Protein AF-A0A150RPW6-F1 (afdb_monomer_lite)

Sequence (257 aa):
MSIAGVIAPVVALLAGVLHLPGASMALLAAVGGWLAWRAAPWRLGARDRVPAAIEADASGVRMGDRFLARSAITQAVLLRTGDQARVRLSTRLGRDVDLVMADEADGRRLLRAMGLDVSQSVASFSVSSVETFRGGGRLLAVLLSLLVVTTIAGCILAAVLQSAVLLAAIPLAMVAATTFAAWPAKLHVGADGVLLTWHWKRRFIPYSRLARASRFERASHRSAPPMAASRRPRSCAGAGRRPSGSRISARSAWART

Radius of gyration: 27.81 Å; chains: 1; bounding box: 56×47×93 Å

Secondary structure (DSSP, 8-state):
--THHHHHHHHHHHHHHHHSHHHHHHHHHHHHHHHHHHH-GGGG----EEE--EEEETTEEEETTEEEEGGGEEEEEEEEETTEEEEEEEETTS-EEEEEESSHHHHHHHHHHTT--TTT--EEEEE--HHHHHHHHHHHHHHHHHHHHHHHHHHHHHHHH--HHHHHHHHHHHHHHHHHHTPPEEEEE-SSEEEEEETTEEEEEEGGG--------------S-------PPPP------------------EEE-

pLDDT: mean 75.28, std 16.18, range [39.78, 97.5]

Structure (mmCIF, N/CA/C/O backbone):
data_AF-A0A150RPW6-F1
#
_entry.id   AF-A0A150RPW6-F1
#
loop_
_atom_site.group_PDB
_atom_site.id
_atom_site.type_symbol
_atom_site.label_atom_id
_atom_site.label_alt_id
_atom_site.label_comp_id
_atom_site.label_asym_id
_atom_site.label_entity_id
_atom_site.label_seq_id
_atom_site.pdbx_PDB_ins_code
_atom_site.Cartn_x
_atom_site.Cartn_y
_atom_site.Cartn_z
_atom_site.occupancy
_atom_site.B_iso_or_equiv
_atom_site.auth_seq_id
_atom_site.auth_comp_id
_atom_site.auth_asym_id
_atom_site.auth_atom_id
_atom_site.pdbx_PDB_model_num
ATOM 1 N N . MET A 1 1 ? -2.759 22.955 -45.824 1.00 50.97 1 MET A N 1
ATOM 2 C CA . MET A 1 1 ? -1.524 22.690 -45.049 1.00 50.97 1 MET A CA 1
ATOM 3 C C . MET A 1 1 ? -1.355 21.187 -44.932 1.00 50.97 1 MET A C 1
ATOM 5 O O . MET A 1 1 ? -2.241 20.535 -44.399 1.00 50.97 1 MET A O 1
ATOM 9 N N . SER A 1 2 ? -0.291 20.629 -45.512 1.00 54.25 2 SER A N 1
ATOM 10 C CA . SER A 1 2 ? -0.061 19.179 -45.503 1.00 54.25 2 SER A CA 1
ATOM 11 C C . SER A 1 2 ? 0.416 18.728 -44.123 1.00 54.25 2 SER A C 1
ATOM 13 O O . SER A 1 2 ? 1.341 19.320 -43.569 1.00 54.25 2 SER A O 1
ATOM 15 N N . ILE A 1 3 ? -0.189 17.664 -43.590 1.00 52.25 3 ILE A N 1
ATOM 16 C CA . ILE A 1 3 ? 0.194 17.017 -42.323 1.00 52.25 3 ILE A CA 1
ATOM 17 C C . ILE A 1 3 ? 1.687 16.621 -42.337 1.00 52.25 3 ILE A C 1
ATOM 19 O O . ILE A 1 3 ? 2.357 16.676 -41.307 1.00 52.25 3 ILE A O 1
ATOM 23 N N . ALA A 1 4 ? 2.253 16.348 -43.519 1.00 47.88 4 ALA A N 1
ATOM 24 C CA . ALA A 1 4 ? 3.676 16.061 -43.698 1.00 47.88 4 ALA A CA 1
ATOM 25 C C . ALA A 1 4 ? 4.603 17.237 -43.316 1.00 47.88 4 ALA A C 1
ATOM 27 O O . ALA A 1 4 ? 5.722 17.009 -42.863 1.00 47.88 4 ALA A O 1
ATOM 28 N N . GLY A 1 5 ? 4.135 18.487 -43.434 1.00 58.53 5 GLY A N 1
ATOM 29 C CA . GLY A 1 5 ? 4.928 19.685 -43.129 1.00 58.53 5 GLY A CA 1
ATOM 30 C C . GLY A 1 5 ? 5.100 19.966 -41.633 1.00 58.53 5 GLY A C 1
ATOM 31 O O . GLY A 1 5 ? 6.041 20.652 -41.249 1.00 58.53 5 GLY A O 1
ATOM 32 N N . VAL A 1 6 ? 4.226 19.416 -40.781 1.00 64.69 6 VAL A N 1
ATOM 33 C CA . VAL A 1 6 ? 4.311 19.570 -39.315 1.00 64.69 6 VAL A CA 1
ATOM 34 C C . VAL A 1 6 ? 5.071 18.405 -38.678 1.00 64.69 6 VAL A C 1
ATOM 36 O O . VAL A 1 6 ? 5.770 18.589 -37.687 1.00 64.69 6 VAL A O 1
ATOM 39 N N . ILE A 1 7 ? 4.995 17.210 -39.269 1.00 64.56 7 ILE A N 1
ATOM 40 C CA . ILE A 1 7 ? 5.651 16.016 -38.720 1.00 64.56 7 ILE A CA 1
ATOM 41 C C . ILE A 1 7 ? 7.174 16.079 -38.907 1.00 64.56 7 ILE A C 1
ATOM 43 O O . ILE A 1 7 ? 7.911 15.770 -37.974 1.00 64.56 7 ILE A O 1
ATOM 47 N N . ALA A 1 8 ? 7.660 16.530 -40.067 1.00 62.31 8 ALA A N 1
ATOM 48 C CA . ALA A 1 8 ? 9.093 16.593 -40.367 1.00 62.31 8 ALA A CA 1
ATOM 49 C C . ALA A 1 8 ? 9.933 17.406 -39.350 1.00 62.31 8 ALA A C 1
ATOM 51 O O . ALA A 1 8 ? 10.936 16.872 -38.867 1.00 62.31 8 ALA A O 1
ATOM 52 N N . PRO A 1 9 ? 9.552 18.637 -38.947 1.00 63.62 9 PRO A N 1
ATOM 53 C CA . PRO A 1 9 ? 10.328 19.397 -37.966 1.00 63.62 9 PRO A CA 1
ATOM 54 C C . PRO A 1 9 ? 10.239 18.807 -36.554 1.00 63.62 9 PRO A C 1
ATOM 56 O O . PRO A 1 9 ? 11.223 18.847 -35.823 1.00 63.62 9 PRO A O 1
ATOM 59 N N . VAL A 1 10 ? 9.107 18.205 -36.173 1.00 67.88 10 VAL A N 1
ATOM 60 C CA . VAL A 1 10 ? 8.957 17.550 -34.860 1.00 67.88 10 VAL A CA 1
ATOM 61 C C . VAL A 1 10 ? 9.835 16.299 -34.773 1.00 67.88 10 VAL A C 1
ATOM 63 O O . VAL A 1 10 ? 10.483 16.074 -33.752 1.00 67.88 10 VAL A O 1
ATOM 66 N N . VAL A 1 11 ? 9.929 15.521 -35.857 1.00 67.38 11 VAL A N 1
ATOM 67 C CA . VAL A 1 11 ? 10.815 14.349 -35.944 1.00 67.38 11 VAL A CA 1
ATOM 68 C C . VAL A 1 11 ? 12.289 14.763 -35.965 1.00 67.38 11 VAL A C 1
ATOM 70 O O . VAL A 1 11 ? 13.088 14.148 -35.266 1.00 67.38 11 VAL A O 1
ATOM 73 N N . ALA A 1 12 ? 12.655 15.830 -36.684 1.00 61.66 12 ALA A N 1
ATOM 74 C CA . ALA A 1 12 ? 14.025 16.353 -36.698 1.00 61.66 12 ALA A CA 1
ATOM 75 C C . ALA A 1 12 ? 14.453 16.929 -35.334 1.00 61.66 12 ALA A C 1
ATOM 77 O O . ALA A 1 12 ? 15.585 16.716 -34.904 1.00 61.66 12 ALA A O 1
ATOM 78 N N . LEU A 1 13 ? 13.541 17.596 -34.616 1.00 61.06 13 LEU A N 1
ATOM 79 C CA . LEU A 1 13 ? 13.790 18.104 -33.265 1.00 61.06 13 LEU A CA 1
ATOM 80 C C . LEU A 1 13 ? 13.952 16.953 -32.258 1.00 61.06 13 LEU A C 1
ATOM 82 O O . LEU A 1 13 ? 14.879 16.964 -31.452 1.00 61.06 13 LEU A O 1
ATOM 86 N N . LEU A 1 14 ? 13.100 15.923 -32.339 1.00 57.34 14 LEU A N 1
ATOM 87 C CA . LEU A 1 14 ? 13.221 14.715 -31.516 1.00 57.34 14 LEU A CA 1
ATOM 88 C C . LEU A 1 14 ? 14.504 13.929 -31.831 1.00 57.34 14 LEU A C 1
ATOM 90 O O . LEU A 1 14 ? 15.151 13.455 -30.902 1.00 57.34 14 LEU A O 1
ATOM 94 N N . ALA A 1 15 ? 14.910 13.838 -33.102 1.00 56.31 15 ALA A N 1
ATOM 95 C CA . ALA A 1 15 ? 16.157 13.193 -33.521 1.00 56.31 15 ALA A CA 1
ATOM 96 C C . ALA A 1 15 ? 17.404 13.973 -33.064 1.00 56.31 15 ALA A C 1
ATOM 98 O O . ALA A 1 15 ? 18.359 13.373 -32.577 1.00 56.31 15 ALA A O 1
ATOM 99 N N . GLY A 1 16 ? 17.380 15.309 -33.137 1.00 55.66 16 GLY A N 1
ATOM 100 C CA . GLY A 1 16 ? 18.458 16.166 -32.631 1.00 55.66 16 GLY A CA 1
ATOM 101 C C . GLY A 1 16 ? 18.617 16.088 -31.110 1.00 55.66 16 GLY A C 1
ATOM 102 O O . GLY A 1 16 ? 19.735 16.003 -30.605 1.00 55.66 16 GLY A O 1
ATOM 103 N N . VAL A 1 17 ? 17.503 16.022 -30.374 1.00 52.75 17 VAL A N 1
ATOM 104 C CA . VAL A 1 17 ? 17.508 15.784 -28.921 1.00 52.75 17 VAL A CA 1
ATOM 105 C C . VAL A 1 17 ? 17.966 14.354 -28.590 1.00 52.75 17 VAL A C 1
ATOM 107 O O . VAL A 1 17 ? 18.590 14.148 -27.554 1.00 52.75 17 VAL A O 1
ATOM 110 N N . LEU A 1 18 ? 17.742 13.372 -29.470 1.00 50.81 18 LEU A N 1
ATOM 111 C CA . LEU A 1 18 ? 18.231 11.996 -29.297 1.00 50.81 18 LEU A CA 1
ATOM 112 C C . LEU A 1 18 ? 19.731 11.813 -29.597 1.00 50.81 18 LEU A C 1
ATOM 114 O O . LEU A 1 18 ? 20.333 10.879 -29.069 1.00 50.81 18 LEU A O 1
ATOM 118 N N . HIS A 1 19 ? 20.344 12.671 -30.420 1.00 57.09 19 HIS A N 1
ATOM 119 C CA . HIS A 1 19 ? 21.762 12.564 -30.796 1.00 57.09 19 HIS A CA 1
ATOM 120 C C . HIS A 1 19 ? 22.737 13.231 -29.824 1.00 57.09 19 HIS A C 1
ATOM 122 O O . HIS A 1 19 ? 23.944 13.026 -29.936 1.00 57.09 19 HIS A O 1
ATOM 128 N N . LEU A 1 20 ? 22.241 13.979 -28.839 1.00 55.91 20 LEU A N 1
ATOM 129 C CA . LEU A 1 20 ? 23.055 14.416 -27.713 1.00 55.91 20 LEU A CA 1
ATOM 130 C C . LEU A 1 20 ? 22.995 13.323 -26.637 1.00 55.91 20 LEU A C 1
ATOM 132 O O . LEU A 1 20 ? 21.989 13.241 -25.931 1.00 55.91 20 LEU A O 1
ATOM 136 N N . PRO A 1 21 ? 24.047 12.499 -26.451 1.00 59.53 21 PRO A N 1
ATOM 137 C CA . PRO A 1 21 ? 24.057 11.438 -25.437 1.00 59.53 21 PRO A CA 1
ATOM 138 C C . PRO A 1 21 ? 23.763 11.951 -24.013 1.00 59.53 21 PRO A C 1
ATOM 140 O O . PRO A 1 21 ? 23.359 11.181 -23.146 1.00 59.53 21 PRO A O 1
ATOM 143 N N . GLY A 1 22 ? 23.900 13.260 -23.769 1.00 62.47 22 GLY A N 1
ATOM 144 C CA . GLY A 1 22 ? 23.498 13.896 -22.515 1.00 62.47 22 GLY A CA 1
ATOM 145 C C . GLY A 1 22 ? 21.983 14.026 -22.306 1.00 62.47 22 GLY A C 1
ATOM 146 O O . GLY A 1 22 ? 21.526 13.937 -21.170 1.00 62.47 22 GLY A O 1
ATOM 147 N N . ALA A 1 23 ? 21.182 14.208 -23.359 1.00 62.16 23 ALA A N 1
ATOM 148 C CA . ALA A 1 23 ? 19.751 14.496 -23.224 1.00 62.16 23 ALA A CA 1
ATOM 149 C C . ALA A 1 23 ? 18.924 13.248 -22.869 1.00 62.16 23 ALA A C 1
ATOM 151 O O . ALA A 1 23 ? 18.041 13.313 -22.012 1.00 62.16 23 ALA A O 1
ATOM 152 N N . SER A 1 24 ? 19.248 12.091 -23.454 1.00 63.81 24 SER A N 1
ATOM 153 C CA . SER A 1 24 ? 18.626 10.809 -23.093 1.00 63.81 24 SER A CA 1
ATOM 154 C C . SER A 1 24 ? 18.968 10.398 -21.656 1.00 63.81 24 SER A C 1
ATOM 156 O O . SER A 1 24 ? 18.087 9.980 -20.904 1.00 63.81 24 SER A O 1
ATOM 158 N N . MET A 1 25 ? 20.218 10.608 -21.233 1.00 64.62 25 MET A N 1
ATOM 159 C CA . MET A 1 25 ? 20.654 10.378 -19.852 1.00 64.62 25 MET A CA 1
ATOM 160 C C . MET A 1 25 ? 19.973 11.333 -18.864 1.00 64.62 25 MET A C 1
ATOM 162 O O . MET A 1 25 ? 19.531 10.892 -17.803 1.00 64.62 25 MET A O 1
ATOM 166 N N . ALA A 1 26 ? 19.817 12.614 -19.214 1.00 70.38 26 ALA A N 1
ATOM 167 C CA . ALA A 1 26 ? 19.096 13.584 -18.391 1.00 70.38 26 ALA A CA 1
ATOM 168 C C . ALA A 1 26 ? 17.612 13.220 -18.237 1.00 70.38 26 ALA A C 1
ATOM 170 O O . ALA A 1 26 ? 17.071 13.309 -17.134 1.00 70.38 26 ALA A O 1
ATOM 171 N N . LEU A 1 27 ? 16.962 12.747 -19.307 1.00 72.62 27 LEU A N 1
ATOM 172 C CA . LEU A 1 27 ? 15.574 12.289 -19.254 1.00 72.62 27 LEU A CA 1
ATOM 173 C C . LEU A 1 27 ? 15.424 11.051 -18.359 1.00 72.62 27 LEU A C 1
ATOM 175 O O . LEU A 1 27 ? 14.542 11.022 -17.501 1.00 72.62 27 LEU A O 1
ATOM 179 N N . LEU A 1 28 ? 16.300 10.053 -18.507 1.00 72.38 28 LEU A N 1
ATOM 180 C CA . LEU A 1 28 ? 16.292 8.862 -17.653 1.00 72.38 28 LEU A CA 1
ATOM 181 C C . LEU A 1 28 ? 16.557 9.214 -16.184 1.00 72.38 28 LEU A C 1
ATOM 183 O O . LEU A 1 28 ? 15.868 8.700 -15.302 1.00 72.38 28 LEU A O 1
ATOM 187 N N . ALA A 1 29 ? 17.494 10.125 -15.911 1.00 70.62 29 ALA A N 1
ATOM 188 C CA . ALA A 1 29 ? 17.769 10.615 -14.564 1.00 70.62 29 ALA A CA 1
ATOM 189 C C . ALA A 1 29 ? 16.572 11.376 -13.973 1.00 70.62 29 ALA A C 1
ATOM 191 O O . ALA A 1 29 ? 16.222 11.160 -12.813 1.00 70.62 29 ALA A O 1
ATOM 192 N N . ALA A 1 30 ? 15.896 12.213 -14.766 1.00 75.25 30 ALA A N 1
ATOM 193 C CA . ALA A 1 30 ? 14.705 12.940 -14.337 1.00 75.25 30 ALA A CA 1
ATOM 194 C C . ALA A 1 30 ? 13.534 11.992 -14.032 1.00 75.25 30 ALA A C 1
ATOM 196 O O . ALA A 1 30 ? 12.902 12.109 -12.980 1.00 75.25 30 ALA A O 1
ATOM 197 N N . VAL A 1 31 ? 13.275 11.012 -14.905 1.00 77.31 31 VAL A N 1
ATOM 198 C CA . VAL A 1 31 ? 12.233 9.993 -14.696 1.00 77.31 31 VAL A CA 1
ATOM 199 C C . VAL A 1 31 ? 12.562 9.129 -13.477 1.00 77.31 31 VAL A C 1
ATOM 201 O O . VAL A 1 31 ? 11.702 8.930 -12.618 1.00 77.31 31 VAL A O 1
ATOM 204 N N . GLY A 1 32 ? 13.809 8.667 -13.353 1.00 74.69 32 GLY A N 1
ATOM 205 C CA . GLY A 1 32 ? 14.281 7.897 -12.203 1.00 74.69 32 GLY A CA 1
ATOM 206 C C . GLY A 1 32 ? 14.169 8.676 -10.891 1.00 74.69 32 GLY A C 1
ATOM 207 O O . GLY A 1 32 ? 13.646 8.151 -9.910 1.00 74.69 32 GLY A O 1
ATOM 208 N N . GLY A 1 33 ? 14.573 9.949 -10.884 1.00 75.00 33 GLY A N 1
ATOM 209 C CA . GLY A 1 33 ? 14.450 10.849 -9.737 1.00 75.00 33 GLY A CA 1
ATOM 210 C C . GLY A 1 33 ? 12.996 11.111 -9.342 1.00 75.00 33 GLY A C 1
ATOM 211 O O . GLY A 1 33 ? 12.660 11.058 -8.159 1.00 75.00 33 GLY A O 1
ATOM 212 N N . TRP A 1 34 ? 12.103 11.314 -10.315 1.00 80.88 34 TRP A N 1
ATOM 213 C CA . TRP A 1 34 ? 10.669 11.484 -10.068 1.00 80.88 34 TRP A CA 1
ATOM 214 C C . TRP A 1 34 ? 10.022 10.220 -9.489 1.00 80.88 34 TRP A C 1
ATOM 216 O O . TRP A 1 34 ? 9.268 10.303 -8.514 1.00 80.88 34 TRP A O 1
ATOM 226 N N . LEU A 1 35 ? 10.344 9.043 -10.038 1.00 73.31 35 LEU A N 1
ATOM 227 C CA . LEU A 1 35 ? 9.876 7.755 -9.519 1.00 73.31 35 LEU A CA 1
ATOM 228 C C . LEU A 1 35 ? 10.407 7.498 -8.105 1.00 73.31 35 LEU A C 1
ATOM 230 O O . LEU A 1 35 ? 9.629 7.123 -7.227 1.00 73.31 35 LEU A O 1
ATOM 234 N N . ALA A 1 36 ? 11.694 7.760 -7.859 1.00 71.06 36 ALA A N 1
ATOM 235 C CA . ALA A 1 36 ? 12.305 7.636 -6.540 1.00 71.06 36 ALA A CA 1
ATOM 236 C C . ALA A 1 36 ? 11.642 8.579 -5.529 1.00 71.06 36 ALA A C 1
ATOM 238 O O . ALA A 1 36 ? 11.257 8.143 -4.449 1.00 71.06 36 ALA A O 1
ATOM 239 N N . TRP A 1 37 ? 11.415 9.843 -5.895 1.00 76.25 37 TRP A N 1
ATOM 240 C CA . TRP A 1 37 ? 10.730 10.820 -5.047 1.00 76.25 37 TRP A CA 1
ATOM 241 C C . TRP A 1 37 ? 9.272 10.441 -4.754 1.00 76.25 37 TRP A C 1
ATOM 243 O O . TRP A 1 37 ? 8.783 10.677 -3.646 1.00 76.25 37 TRP A O 1
ATOM 253 N N . ARG A 1 38 ? 8.572 9.814 -5.710 1.00 72.31 38 ARG A N 1
ATOM 254 C CA . ARG A 1 38 ? 7.220 9.274 -5.493 1.00 72.31 38 ARG A CA 1
ATOM 255 C C . ARG A 1 38 ? 7.197 8.036 -4.607 1.00 72.31 38 ARG A C 1
ATOM 257 O O . ARG A 1 38 ? 6.274 7.892 -3.810 1.00 72.31 38 ARG A O 1
ATOM 264 N N . ALA A 1 39 ? 8.181 7.157 -4.754 1.00 64.50 39 ALA A N 1
ATOM 265 C CA . ALA A 1 39 ? 8.318 5.950 -3.946 1.00 64.50 39 ALA A CA 1
ATOM 266 C C . ALA A 1 39 ? 8.886 6.237 -2.548 1.00 64.50 39 ALA A C 1
ATOM 268 O O . ALA A 1 39 ? 8.835 5.372 -1.671 1.00 64.50 39 ALA A O 1
ATOM 269 N N . ALA A 1 40 ? 9.439 7.431 -2.331 1.00 67.12 40 ALA A N 1
ATOM 270 C CA . ALA A 1 40 ? 10.193 7.707 -1.134 1.00 67.12 40 ALA A CA 1
ATOM 271 C C . ALA A 1 40 ? 9.313 7.728 0.134 1.00 67.12 40 ALA A C 1
ATOM 273 O O . ALA A 1 40 ? 8.372 8.523 0.249 1.00 67.12 40 ALA A O 1
ATOM 274 N N . PRO A 1 41 ? 9.646 6.898 1.138 1.00 56.94 41 PRO A N 1
ATOM 275 C CA . PRO A 1 41 ? 8.829 6.718 2.335 1.00 56.94 41 PRO A CA 1
ATOM 276 C C . PRO A 1 41 ? 8.820 7.937 3.271 1.00 56.94 41 PRO A C 1
ATOM 278 O O . PRO A 1 41 ? 7.992 7.993 4.176 1.00 56.94 41 PRO A O 1
ATOM 281 N N . TRP A 1 42 ? 9.681 8.942 3.060 1.00 59.44 42 TRP A N 1
ATOM 282 C CA . TRP A 1 42 ? 9.765 10.140 3.910 1.00 59.44 42 TRP A CA 1
ATOM 283 C C . TRP A 1 42 ? 8.538 11.063 3.838 1.00 59.44 42 TRP A C 1
ATOM 285 O O . TRP A 1 42 ? 8.380 11.932 4.689 1.00 59.44 42 TRP A O 1
ATOM 295 N N . ARG A 1 43 ? 7.597 10.834 2.910 1.00 54.62 43 ARG A N 1
ATOM 296 C CA . ARG A 1 43 ? 6.257 11.461 2.957 1.00 54.62 43 ARG A CA 1
ATOM 297 C C . ARG A 1 43 ? 5.393 10.985 4.136 1.00 54.62 43 ARG A C 1
ATOM 299 O O . ARG A 1 43 ? 4.355 11.582 4.413 1.00 54.62 43 ARG A O 1
ATOM 306 N N . LEU A 1 44 ? 5.822 9.937 4.840 1.00 58.25 44 LEU A N 1
ATOM 307 C CA . LEU A 1 44 ? 5.245 9.479 6.108 1.00 58.25 44 LEU A CA 1
ATOM 308 C C . LEU A 1 44 ? 5.924 10.132 7.326 1.00 58.25 44 LEU A C 1
ATOM 310 O O . LEU A 1 44 ? 5.783 9.620 8.436 1.00 58.25 44 LEU A O 1
ATOM 314 N N . GLY A 1 45 ? 6.681 11.219 7.109 1.00 48.66 45 GLY A N 1
ATOM 315 C CA . GLY A 1 45 ? 7.370 11.990 8.142 1.00 48.66 45 GLY A CA 1
ATOM 316 C C . GLY A 1 45 ? 6.489 12.255 9.360 1.00 48.66 45 GLY A C 1
ATOM 317 O O . GLY A 1 45 ? 5.272 12.389 9.233 1.00 48.66 45 GLY A O 1
ATOM 318 N N . ALA A 1 46 ? 7.132 12.260 10.530 1.00 57.00 46 ALA A N 1
ATOM 319 C CA . ALA A 1 46 ? 6.535 12.411 11.850 1.00 57.00 46 ALA A CA 1
ATOM 320 C C . ALA A 1 46 ? 5.455 13.502 11.856 1.00 57.00 46 ALA A C 1
ATOM 322 O O . ALA A 1 46 ? 5.758 14.685 11.941 1.00 57.00 46 ALA A O 1
ATOM 323 N N . ARG A 1 47 ? 4.191 13.094 11.713 1.00 67.75 47 ARG A N 1
ATOM 324 C CA . ARG A 1 47 ? 3.064 14.014 11.828 1.00 67.75 47 ARG A CA 1
ATOM 325 C C . ARG A 1 47 ? 2.820 14.290 13.298 1.00 67.75 47 ARG A C 1
ATOM 327 O O . ARG A 1 47 ? 2.760 13.346 14.098 1.00 67.75 47 ARG A O 1
ATOM 334 N N . ASP A 1 48 ? 2.674 15.566 13.619 1.00 75.50 48 ASP A N 1
ATOM 335 C CA . ASP A 1 48 ? 2.380 16.022 14.967 1.00 75.50 48 ASP A CA 1
ATOM 336 C C . ASP A 1 48 ? 1.094 15.374 15.485 1.00 75.50 48 ASP A C 1
ATOM 338 O O . ASP A 1 48 ? 0.092 15.216 14.779 1.00 75.50 48 ASP A O 1
ATOM 342 N N . ARG A 1 49 ? 1.145 14.927 16.741 1.00 82.06 49 ARG A N 1
ATOM 343 C CA . ARG A 1 49 ? -0.018 14.381 17.441 1.00 82.0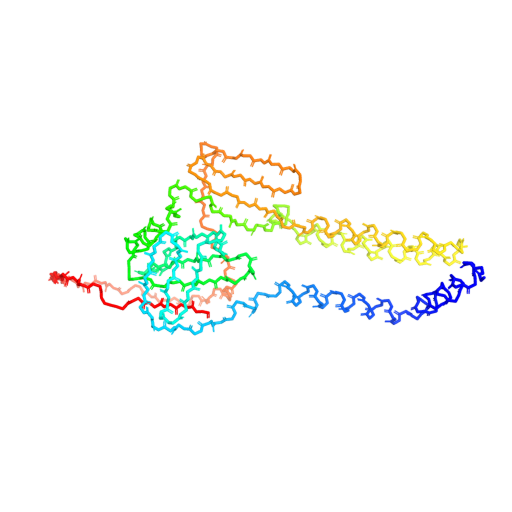6 49 ARG A CA 1
ATOM 344 C C . ARG A 1 49 ? -0.729 15.540 18.112 1.00 82.06 49 ARG A C 1
ATOM 346 O O . ARG A 1 49 ? -0.169 16.133 19.028 1.00 82.06 49 ARG A O 1
ATOM 353 N N . VAL A 1 50 ? -1.956 15.822 17.690 1.00 87.56 50 VAL A N 1
ATOM 354 C CA . VAL A 1 50 ? -2.768 16.872 18.300 1.00 87.56 50 VAL A CA 1
ATOM 355 C C . VAL A 1 50 ? -3.840 16.205 19.171 1.00 87.56 50 VAL A C 1
ATOM 357 O O . VAL A 1 50 ? -4.547 15.306 18.712 1.00 87.56 50 VAL A O 1
ATOM 360 N N . PRO A 1 51 ? -3.964 16.558 20.456 1.00 89.69 51 PRO A N 1
ATOM 361 C CA . PRO A 1 51 ? -5.078 16.077 21.261 1.00 89.69 51 PRO A CA 1
ATOM 362 C C . PRO A 1 51 ? -6.375 16.629 20.662 1.00 89.69 51 PRO A C 1
ATOM 364 O O . PRO A 1 51 ? -6.481 17.832 20.436 1.00 89.69 51 PRO A O 1
ATOM 367 N N . ALA A 1 52 ? -7.353 15.768 20.382 1.00 91.69 52 ALA A N 1
ATOM 368 C CA . ALA A 1 52 ? -8.635 16.208 19.842 1.00 91.69 52 ALA A CA 1
ATOM 369 C C . ALA A 1 52 ? -9.758 15.308 20.348 1.00 91.69 52 ALA A C 1
ATOM 371 O O . ALA A 1 52 ? -9.607 14.088 20.410 1.00 91.69 52 ALA A O 1
ATOM 372 N N . ALA A 1 53 ? -10.900 15.910 20.678 1.00 93.88 53 ALA A N 1
ATOM 373 C CA . ALA A 1 53 ? -12.123 15.156 20.908 1.00 93.88 53 ALA A CA 1
ATOM 374 C C . ALA A 1 53 ? -12.551 14.482 19.597 1.00 93.88 53 ALA A C 1
ATOM 376 O O . ALA A 1 53 ? -12.531 15.115 18.537 1.00 93.88 53 ALA A O 1
ATOM 377 N N . ILE A 1 54 ? -12.887 13.193 19.679 1.00 95.88 54 ILE A N 1
ATOM 378 C CA . ILE A 1 54 ? -13.261 12.375 18.528 1.00 95.88 54 ILE A CA 1
ATOM 379 C C . ILE A 1 54 ? -14.702 11.922 18.717 1.00 95.88 54 ILE A C 1
ATOM 381 O O . ILE A 1 54 ? -15.014 11.212 19.670 1.00 95.88 54 ILE A O 1
ATOM 385 N N . GLU A 1 55 ? -15.558 12.322 17.786 1.00 97.00 55 GLU A N 1
ATOM 386 C CA . GLU A 1 55 ? -16.940 11.862 17.671 1.00 97.00 55 GLU A CA 1
ATOM 387 C C . GLU A 1 55 ? -17.048 11.059 16.375 1.00 97.00 55 GLU A C 1
ATOM 389 O O . GLU A 1 55 ? -16.545 11.486 15.335 1.00 97.00 55 GLU A O 1
ATOM 394 N N . ALA A 1 56 ? -17.657 9.878 16.420 1.00 97.06 56 ALA A N 1
ATOM 395 C CA . ALA A 1 56 ? -17.840 9.043 15.239 1.00 97.06 56 ALA A CA 1
ATOM 396 C C . ALA A 1 56 ? -19.271 8.529 15.169 1.00 97.06 56 ALA A C 1
ATOM 398 O O . ALA A 1 56 ? -19.826 8.073 16.169 1.00 97.06 56 ALA A O 1
ATOM 399 N N . ASP A 1 57 ? -19.832 8.579 13.970 1.00 97.00 57 ASP A N 1
ATOM 400 C CA . ASP A 1 57 ? -21.170 8.107 13.650 1.00 97.00 57 ASP A CA 1
ATOM 401 C C . ASP A 1 57 ? -21.181 7.457 12.254 1.00 97.00 57 ASP A C 1
ATOM 403 O O . ASP A 1 57 ? -20.140 7.275 11.614 1.00 97.00 57 ASP A O 1
ATOM 407 N N . ALA A 1 58 ? -22.368 7.097 11.764 1.00 96.44 58 ALA A N 1
ATOM 408 C CA . ALA A 1 58 ? -22.524 6.494 10.443 1.00 96.44 58 ALA A CA 1
ATOM 409 C C . ALA A 1 58 ? -22.145 7.447 9.288 1.00 96.44 58 ALA A C 1
ATOM 411 O O . ALA A 1 58 ? -21.861 6.990 8.179 1.00 96.44 58 ALA A O 1
ATOM 412 N N . SER A 1 59 ? -22.132 8.763 9.529 1.00 97.19 59 SER A N 1
ATOM 413 C CA . SER A 1 59 ? -21.821 9.792 8.536 1.00 97.19 59 SER A CA 1
ATOM 414 C C . SER A 1 59 ? -20.321 10.066 8.410 1.00 97.19 59 SER A C 1
ATOM 416 O O . SER A 1 59 ? -19.877 10.494 7.341 1.00 97.19 59 SER A O 1
ATOM 418 N N . GLY A 1 60 ? -19.520 9.781 9.443 1.00 96.62 60 GLY A N 1
ATOM 419 C CA . GLY A 1 60 ? -18.073 9.976 9.417 1.00 96.62 60 GLY A CA 1
ATOM 420 C C . GLY A 1 60 ? -17.418 10.077 10.795 1.00 96.62 60 GLY A C 1
ATOM 421 O O . GLY A 1 60 ? -17.911 9.554 11.791 1.00 96.62 60 GLY A O 1
ATOM 422 N N . VAL A 1 61 ? -16.264 10.749 10.832 1.00 97.19 61 VAL A N 1
ATOM 423 C CA . VAL A 1 61 ? -15.508 11.035 12.062 1.00 97.19 61 VAL A CA 1
ATOM 424 C C . VAL A 1 61 ? -15.250 12.527 12.170 1.00 97.19 61 VAL A C 1
ATOM 426 O O . VAL A 1 61 ? -14.666 13.122 11.264 1.00 97.19 61 VAL A O 1
ATOM 429 N N . ARG A 1 62 ? -15.620 13.125 13.298 1.00 97.44 62 ARG A N 1
ATOM 430 C CA . ARG A 1 62 ? -15.301 14.506 13.650 1.00 97.44 62 ARG A CA 1
ATOM 431 C C . ARG A 1 62 ? -14.133 14.537 14.637 1.00 97.44 62 ARG A C 1
ATOM 433 O O . ARG A 1 62 ? -14.118 13.789 15.609 1.00 97.44 62 ARG A O 1
ATOM 440 N N . MET A 1 63 ? -13.135 15.369 14.356 1.00 95.12 63 MET A N 1
ATOM 441 C CA . MET A 1 63 ? -11.900 15.545 15.128 1.00 95.12 63 MET A CA 1
ATOM 442 C C . MET A 1 63 ? -11.715 17.040 15.403 1.00 95.12 63 MET A C 1
ATOM 444 O O . MET A 1 63 ? -11.162 17.760 14.566 1.00 95.12 63 MET A O 1
ATOM 448 N N . GLY A 1 64 ? -12.220 17.524 16.540 1.00 93.38 64 GLY A N 1
ATOM 449 C CA . GLY A 1 64 ? -12.365 18.969 16.766 1.00 93.38 64 GLY A CA 1
ATOM 450 C C . GLY A 1 64 ? -13.204 19.613 15.653 1.00 93.38 64 GLY A C 1
ATOM 451 O O . GLY A 1 64 ? -14.306 19.151 15.369 1.00 93.38 64 GLY A O 1
ATOM 452 N N . ASP A 1 65 ? -12.651 20.611 14.963 1.00 93.12 65 ASP A N 1
ATOM 453 C CA . ASP A 1 65 ? -13.342 21.334 13.879 1.00 93.12 65 ASP A CA 1
ATOM 454 C C . ASP A 1 65 ? -13.313 20.614 12.520 1.00 93.12 65 ASP A C 1
ATOM 456 O O . ASP A 1 65 ? -13.883 21.087 11.535 1.00 93.12 65 ASP A O 1
ATOM 460 N N . ARG A 1 66 ? -12.621 19.474 12.417 1.00 94.50 66 ARG A N 1
ATOM 461 C CA . ARG A 1 66 ? -12.470 18.743 11.151 1.00 94.50 66 ARG A CA 1
ATOM 462 C C . ARG A 1 66 ? -13.459 17.593 11.075 1.00 94.50 66 ARG A C 1
ATOM 464 O O . ARG A 1 66 ? -13.461 16.728 11.943 1.00 94.50 66 ARG A O 1
ATOM 471 N N . PHE A 1 67 ? -14.230 17.526 9.995 1.00 96.94 67 PHE A N 1
ATOM 472 C CA . PHE A 1 67 ? -15.107 16.396 9.698 1.00 96.94 67 PHE A CA 1
ATOM 473 C C . PHE A 1 67 ? -14.558 15.570 8.531 1.00 96.94 67 PHE A C 1
ATOM 475 O O . PHE A 1 67 ? -14.281 16.093 7.451 1.00 96.94 67 PHE A O 1
ATOM 482 N N . LEU A 1 68 ? -14.397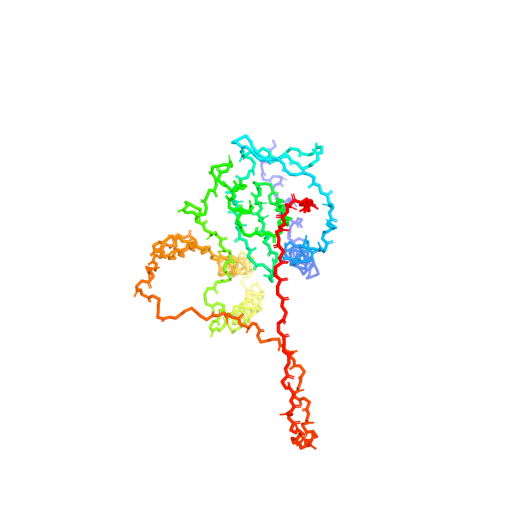 14.269 8.751 1.00 96.88 68 LEU A N 1
ATOM 483 C CA . LEU A 1 68 ? -14.005 13.293 7.748 1.00 96.88 68 LEU A CA 1
ATOM 484 C C . LEU A 1 68 ? -15.219 12.436 7.387 1.00 96.88 68 LEU A C 1
ATOM 486 O O . LEU A 1 68 ? -15.560 11.498 8.106 1.00 96.88 68 LEU A O 1
ATOM 490 N N . ALA A 1 69 ? -15.851 12.753 6.258 1.00 97.50 69 ALA A N 1
ATOM 491 C CA . ALA A 1 69 ? -17.027 12.034 5.783 1.00 97.50 69 ALA A CA 1
ATOM 492 C C . ALA A 1 69 ? -16.731 10.546 5.534 1.00 97.50 69 ALA A C 1
ATOM 494 O O . ALA A 1 69 ? -15.696 10.177 4.970 1.00 97.50 69 ALA A O 1
ATOM 495 N N . ARG A 1 70 ? -17.690 9.683 5.872 1.00 95.94 70 ARG A N 1
ATOM 496 C CA . ARG A 1 70 ? -17.619 8.226 5.715 1.00 95.94 70 ARG A CA 1
ATOM 497 C C . ARG A 1 70 ? -17.343 7.797 4.275 1.00 95.94 70 ARG A C 1
ATOM 499 O O . ARG A 1 70 ? -16.626 6.820 4.067 1.00 95.94 70 ARG A O 1
ATOM 506 N N . SER A 1 71 ? -17.868 8.536 3.298 1.00 96.00 71 SER A N 1
ATOM 507 C CA . SER A 1 71 ? -17.660 8.313 1.859 1.00 96.00 71 SER A CA 1
ATOM 508 C C . SER A 1 71 ? -16.226 8.593 1.395 1.00 96.00 71 SER A C 1
ATOM 510 O O . SER A 1 71 ? -15.790 8.053 0.377 1.00 96.00 71 SER A O 1
ATOM 512 N N . ALA A 1 72 ? -15.469 9.405 2.139 1.00 96.44 72 ALA A N 1
ATOM 513 C CA . ALA A 1 72 ? -14.060 9.659 1.862 1.00 96.44 72 ALA A CA 1
ATOM 514 C C . ALA A 1 72 ? -13.152 8.533 2.383 1.00 96.44 72 ALA A C 1
ATOM 516 O O . ALA A 1 72 ? -12.038 8.382 1.874 1.00 96.44 72 ALA A O 1
ATOM 517 N N . ILE A 1 73 ? -13.617 7.755 3.370 1.00 94.88 73 ILE A N 1
ATOM 518 C CA . ILE A 1 73 ? -12.878 6.667 4.021 1.00 94.88 73 ILE A CA 1
ATOM 519 C C . ILE A 1 73 ? -13.018 5.387 3.191 1.00 94.88 73 ILE A C 1
ATOM 521 O O . ILE A 1 73 ? -14.103 4.819 3.065 1.00 94.88 73 ILE A O 1
ATOM 525 N N . THR A 1 74 ? -11.903 4.913 2.640 1.00 91.19 74 THR A N 1
ATOM 526 C CA . THR A 1 74 ? -11.841 3.679 1.844 1.00 91.19 74 THR A CA 1
ATOM 527 C C . THR A 1 74 ? -11.536 2.454 2.695 1.00 91.19 74 THR A C 1
ATOM 529 O O . THR A 1 74 ? -12.008 1.365 2.383 1.00 91.19 74 THR A O 1
ATOM 532 N N . GLN A 1 75 ? -10.758 2.614 3.767 1.00 90.06 75 GLN A N 1
ATOM 533 C CA . GLN A 1 75 ? -10.365 1.522 4.653 1.00 90.06 75 GLN A CA 1
ATOM 534 C C . GLN A 1 75 ? -10.159 2.051 6.073 1.00 90.06 75 GLN A C 1
ATOM 536 O O . GLN A 1 75 ? -9.666 3.162 6.261 1.00 90.06 75 GLN A O 1
ATOM 541 N N . ALA A 1 76 ? -10.501 1.240 7.070 1.00 92.00 76 ALA A N 1
ATOM 542 C CA . ALA A 1 76 ? -10.197 1.519 8.464 1.00 92.00 76 ALA A CA 1
ATOM 543 C C . ALA A 1 76 ? -9.622 0.269 9.134 1.00 92.00 76 ALA A C 1
ATOM 545 O O . ALA A 1 76 ? -10.167 -0.825 8.988 1.00 92.00 76 ALA A O 1
ATOM 546 N N . VAL A 1 77 ? -8.493 0.428 9.826 1.00 90.00 77 VAL A N 1
ATOM 547 C CA . VAL A 1 77 ? -7.765 -0.680 10.456 1.00 90.00 77 VAL A CA 1
ATOM 548 C C . VAL A 1 77 ? -7.435 -0.332 11.900 1.00 90.00 77 VAL A C 1
ATOM 550 O O . VAL A 1 77 ? -6.871 0.727 12.175 1.00 90.00 77 VAL A O 1
ATOM 553 N N . LEU A 1 78 ? -7.744 -1.254 12.811 1.00 91.50 78 LEU A N 1
ATOM 554 C CA . LEU A 1 78 ? -7.321 -1.197 14.206 1.00 91.50 78 LEU A CA 1
ATOM 555 C C . LEU A 1 78 ? -5.960 -1.886 14.361 1.00 91.50 78 LEU A C 1
ATOM 557 O O . LEU A 1 78 ? -5.811 -3.069 14.067 1.00 91.50 78 LEU A O 1
ATOM 561 N N . LEU A 1 79 ? -4.960 -1.141 14.821 1.00 88.94 79 LEU A N 1
ATOM 562 C CA . LEU A 1 79 ? -3.596 -1.601 15.054 1.00 88.94 79 LEU A CA 1
ATOM 563 C C . LEU A 1 79 ? -3.256 -1.450 16.536 1.00 88.94 79 LEU A C 1
ATOM 565 O O . LEU A 1 79 ? -3.355 -0.358 17.090 1.00 88.94 79 LEU A O 1
ATOM 569 N N . ARG A 1 80 ? -2.771 -2.513 17.177 1.00 87.94 80 ARG A N 1
ATOM 570 C CA . ARG A 1 80 ? -2.227 -2.429 18.538 1.00 87.94 80 ARG A CA 1
ATOM 571 C C . ARG A 1 80 ? -0.741 -2.077 18.481 1.00 87.94 80 ARG A C 1
ATOM 573 O O . ARG A 1 80 ? 0.043 -2.802 17.873 1.00 87.94 80 ARG A O 1
ATOM 580 N N . THR A 1 81 ? -0.350 -0.950 19.079 1.00 84.62 81 THR A N 1
ATOM 581 C CA . THR A 1 81 ? 1.046 -0.481 19.122 1.00 84.62 81 THR A CA 1
ATOM 582 C C . THR A 1 81 ? 1.475 -0.293 20.576 1.00 84.62 81 THR A C 1
ATOM 584 O O . THR A 1 81 ? 1.288 0.779 21.146 1.00 84.62 81 THR A O 1
ATOM 587 N N . GLY A 1 82 ? 2.051 -1.338 21.176 1.00 90.56 82 GLY A N 1
ATOM 588 C CA . GLY A 1 82 ? 2.328 -1.361 22.616 1.00 90.56 82 GLY A CA 1
ATOM 589 C C . GLY A 1 82 ? 1.026 -1.415 23.418 1.00 90.56 82 GLY A C 1
ATOM 590 O O . GLY A 1 82 ? 0.162 -2.248 23.126 1.00 90.56 82 GLY A O 1
ATOM 591 N N . ASP A 1 83 ? 0.884 -0.501 24.376 1.00 90.50 83 ASP A N 1
ATOM 592 C CA . ASP A 1 83 ? -0.307 -0.388 25.230 1.00 90.50 83 ASP A CA 1
ATOM 593 C C . ASP A 1 83 ? -1.409 0.489 24.630 1.00 90.50 83 ASP A C 1
ATOM 595 O O . ASP A 1 83 ? -2.514 0.529 25.153 1.00 90.50 83 ASP A O 1
ATOM 599 N N . GLN A 1 84 ? -1.133 1.168 23.515 1.00 92.88 84 GLN A N 1
ATOM 600 C CA . GLN A 1 84 ? -2.100 2.033 22.846 1.00 92.88 84 GLN A CA 1
ATOM 601 C C . GLN A 1 84 ? -2.721 1.335 21.637 1.00 92.88 84 GLN A C 1
ATOM 603 O O . GLN A 1 84 ? -2.050 0.628 20.870 1.00 92.88 84 GLN A O 1
ATOM 608 N N . ALA A 1 85 ? -4.004 1.604 21.414 1.00 92.75 85 ALA A N 1
ATOM 609 C CA . ALA A 1 85 ? -4.675 1.251 20.176 1.00 92.75 85 ALA A CA 1
ATOM 610 C C . ALA A 1 85 ? -4.578 2.410 19.178 1.00 92.75 85 ALA A C 1
ATOM 612 O O . ALA A 1 85 ? -4.694 3.582 19.527 1.00 92.75 85 ALA A O 1
ATOM 613 N N . ARG A 1 86 ? -4.351 2.093 17.907 1.00 93.94 86 ARG A N 1
ATOM 614 C CA . ARG A 1 86 ? -4.295 3.060 16.812 1.00 93.94 86 ARG A CA 1
ATOM 615 C C . ARG A 1 86 ? -5.329 2.676 15.765 1.00 93.94 86 ARG A C 1
ATOM 617 O O . ARG A 1 86 ? -5.263 1.576 15.231 1.00 93.94 86 ARG A O 1
ATOM 624 N N . VAL A 1 87 ? -6.240 3.580 15.432 1.00 94.00 87 VAL A N 1
ATOM 625 C CA . VAL A 1 87 ? -7.154 3.410 14.298 1.00 94.00 87 VAL A CA 1
ATOM 626 C C . VAL A 1 87 ? -6.609 4.204 13.120 1.00 94.00 87 VAL A C 1
ATOM 628 O O . VAL A 1 87 ? -6.546 5.428 13.179 1.00 94.00 87 VAL A O 1
ATOM 631 N N . ARG A 1 88 ? -6.202 3.514 12.053 1.00 92.62 88 ARG A N 1
ATOM 632 C CA . ARG A 1 88 ? -5.771 4.142 10.798 1.00 92.62 88 ARG A CA 1
ATOM 633 C C . ARG A 1 88 ? -6.940 4.188 9.828 1.00 92.62 88 ARG A C 1
ATOM 635 O O . ARG A 1 88 ? -7.441 3.136 9.435 1.00 92.62 88 ARG A O 1
ATOM 642 N N . LEU A 1 89 ? -7.346 5.392 9.442 1.00 93.69 89 LEU A N 1
ATOM 643 C CA . LEU A 1 89 ? -8.364 5.657 8.430 1.00 93.69 89 LEU A CA 1
ATOM 644 C C . LEU A 1 89 ? -7.664 6.069 7.138 1.00 93.69 89 LEU A C 1
ATOM 646 O O . LEU A 1 89 ? -7.021 7.116 7.084 1.00 93.69 89 LEU A O 1
ATOM 650 N N . SER A 1 90 ? -7.785 5.257 6.097 1.00 91.75 90 SER A N 1
ATOM 651 C CA . SER A 1 90 ? -7.286 5.586 4.766 1.00 91.75 90 SER A CA 1
ATOM 652 C C . SER A 1 90 ? -8.382 6.235 3.942 1.00 91.75 90 SER A C 1
ATOM 654 O O . SER A 1 90 ? -9.526 5.777 3.938 1.00 91.75 90 SER A O 1
ATOM 656 N N . THR A 1 91 ? -8.028 7.307 3.236 1.00 93.62 91 THR A N 1
ATOM 657 C CA . THR A 1 91 ? -8.965 8.054 2.391 1.00 93.62 91 THR A CA 1
ATOM 658 C C . THR A 1 91 ? -8.691 7.849 0.908 1.00 93.62 91 THR A C 1
ATOM 660 O O . THR A 1 91 ? -7.579 7.511 0.497 1.00 93.62 91 THR A O 1
ATOM 663 N N . ARG A 1 92 ? -9.694 8.120 0.066 1.00 88.62 92 ARG A N 1
ATOM 664 C CA . ARG A 1 92 ? -9.570 8.018 -1.401 1.00 88.62 92 ARG A CA 1
ATOM 665 C C . ARG A 1 92 ? -8.485 8.931 -1.989 1.00 88.62 92 ARG A C 1
ATOM 667 O O . ARG A 1 92 ? -7.915 8.604 -3.023 1.00 88.62 92 ARG A O 1
ATOM 674 N N . LEU A 1 93 ? -8.173 10.043 -1.318 1.00 88.31 93 LEU A N 1
ATOM 675 C CA . LEU A 1 93 ? -7.129 10.996 -1.720 1.00 88.31 93 LEU A CA 1
ATOM 676 C C . LEU A 1 93 ? -5.718 10.587 -1.254 1.00 88.31 93 LEU A C 1
ATOM 678 O O . LEU A 1 93 ? -4.777 11.367 -1.393 1.00 88.31 93 LEU A O 1
ATOM 682 N N . GLY A 1 94 ? -5.560 9.395 -0.669 1.00 82.94 94 GLY A N 1
ATOM 683 C CA . GLY A 1 94 ? -4.272 8.901 -0.175 1.00 82.94 94 GLY A CA 1
ATOM 684 C C . GLY A 1 94 ? -3.780 9.607 1.092 1.00 82.94 94 GLY A C 1
ATOM 685 O O . GLY A 1 94 ? -2.600 9.518 1.430 1.00 82.94 94 GLY A O 1
ATOM 686 N N . ARG A 1 95 ? -4.660 10.331 1.794 1.00 86.44 95 ARG A N 1
ATOM 687 C CA . ARG A 1 95 ? -4.364 10.895 3.114 1.00 86.44 95 ARG A CA 1
ATOM 688 C C . ARG A 1 95 ? -4.821 9.911 4.176 1.00 86.44 95 ARG A C 1
ATOM 690 O O . ARG A 1 95 ? -6.020 9.704 4.338 1.00 86.44 95 ARG A O 1
ATOM 697 N N . ASP A 1 96 ? -3.868 9.326 4.881 1.00 89.75 96 ASP A N 1
ATOM 698 C CA . ASP A 1 96 ? -4.163 8.475 6.028 1.00 89.75 96 ASP A CA 1
ATOM 699 C C . ASP A 1 96 ? -4.242 9.314 7.305 1.00 89.75 96 ASP A C 1
ATOM 701 O O . ASP A 1 96 ? -3.414 10.207 7.501 1.00 89.75 96 ASP A O 1
ATOM 705 N N . VAL A 1 97 ? -5.224 9.018 8.153 1.00 92.75 97 VAL A N 1
ATOM 706 C CA . VAL A 1 97 ? -5.480 9.660 9.448 1.00 92.75 97 VAL A CA 1
ATOM 707 C C . VAL A 1 97 ? -5.303 8.606 10.538 1.00 92.75 97 VAL A C 1
ATOM 709 O O . VAL A 1 97 ? -5.982 7.582 10.527 1.00 92.75 97 VAL A O 1
ATOM 712 N N . ASP A 1 98 ? -4.384 8.840 11.476 1.00 93.44 98 ASP A N 1
ATOM 713 C CA . ASP A 1 98 ? -4.045 7.887 12.541 1.00 93.44 98 ASP A CA 1
ATOM 714 C C . ASP A 1 98 ? -4.587 8.360 13.898 1.00 93.44 98 ASP A C 1
ATOM 716 O O . ASP A 1 98 ? -3.934 9.124 14.615 1.00 93.44 98 ASP A O 1
ATOM 720 N N . LEU A 1 99 ? -5.736 7.844 14.313 1.00 95.12 99 LEU A N 1
ATOM 721 C CA . LEU A 1 99 ? -6.316 8.126 15.625 1.00 95.12 99 LEU A CA 1
ATOM 722 C C . LEU A 1 99 ? -5.645 7.260 16.694 1.00 95.12 99 LEU A C 1
ATOM 724 O O . LEU A 1 99 ? -5.425 6.069 16.473 1.00 95.12 99 LEU A O 1
ATOM 728 N N . VAL A 1 100 ? -5.299 7.837 17.845 1.00 94.81 100 VAL A N 1
ATOM 729 C CA . VAL A 1 100 ? -4.733 7.098 18.988 1.00 94.81 100 VAL A CA 1
ATOM 730 C C . VAL A 1 100 ? -5.762 7.036 20.095 1.00 94.81 100 VAL A C 1
ATOM 732 O O . VAL A 1 100 ? -6.237 8.069 20.562 1.00 94.81 100 VAL A O 1
ATOM 735 N N . MET A 1 101 ? -6.069 5.817 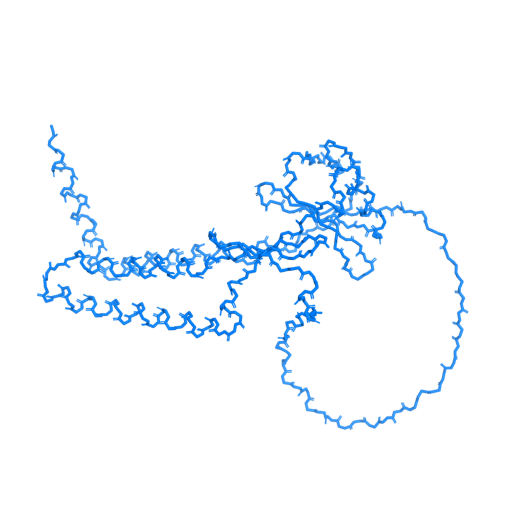20.511 1.00 94.81 101 MET A N 1
ATOM 736 C CA . MET A 1 101 ? -7.006 5.496 21.575 1.00 94.81 101 MET A CA 1
ATOM 737 C C . MET A 1 101 ? -6.251 4.889 22.752 1.00 94.81 101 MET A C 1
ATOM 739 O O . MET A 1 101 ? -5.186 4.282 22.581 1.00 94.81 101 MET A O 1
ATOM 743 N N . ALA A 1 102 ? -6.817 5.053 23.945 1.00 94.12 102 ALA A N 1
ATOM 744 C CA . ALA A 1 102 ? -6.266 4.472 25.161 1.00 94.12 102 ALA A CA 1
ATOM 745 C C . ALA A 1 102 ? -6.287 2.940 25.097 1.00 94.12 102 ALA A C 1
ATOM 747 O O . ALA A 1 102 ? -5.300 2.305 25.455 1.00 94.12 102 ALA A O 1
ATOM 748 N N . ASP A 1 103 ? -7.371 2.358 24.576 1.00 94.62 103 ASP A N 1
ATOM 749 C CA . ASP A 1 103 ? -7.545 0.914 24.509 1.00 94.62 103 ASP A CA 1
ATOM 750 C C . ASP A 1 103 ? -8.164 0.423 23.187 1.00 94.62 103 ASP A C 1
ATOM 752 O O . ASP A 1 103 ? -8.634 1.177 22.330 1.00 94.62 103 ASP A O 1
ATOM 756 N N . GLU A 1 104 ? -8.118 -0.897 23.002 1.00 93.94 104 GLU A N 1
ATOM 757 C CA . GLU A 1 104 ? -8.651 -1.570 21.818 1.00 93.94 104 GLU A CA 1
ATOM 758 C C . GLU A 1 104 ? -10.187 -1.524 21.753 1.00 93.94 104 GLU A C 1
ATOM 760 O O . GLU A 1 104 ? -10.760 -1.529 20.661 1.00 93.94 104 GLU A O 1
ATOM 765 N N . ALA A 1 105 ? -10.863 -1.464 22.903 1.00 93.88 105 ALA A N 1
ATOM 766 C CA . ALA A 1 105 ? -12.318 -1.457 22.974 1.00 93.88 105 ALA A CA 1
ATOM 767 C C . ALA A 1 105 ? -12.896 -0.146 22.418 1.00 93.88 105 ALA A C 1
ATOM 769 O O . ALA A 1 105 ? -13.850 -0.188 21.640 1.00 93.88 105 ALA A O 1
ATOM 770 N N . ASP A 1 106 ? -12.280 0.994 22.729 1.00 94.88 106 ASP A N 1
ATOM 771 C CA . ASP A 1 106 ? -12.570 2.310 22.155 1.00 94.88 106 ASP A CA 1
ATOM 772 C C . ASP A 1 106 ? -12.403 2.308 20.640 1.00 94.88 106 ASP A C 1
ATOM 774 O O . ASP A 1 106 ? -13.300 2.727 19.906 1.00 94.88 106 ASP A O 1
ATOM 778 N N . GLY A 1 107 ? -11.292 1.747 20.155 1.00 93.75 107 GLY A N 1
ATOM 779 C CA . GLY A 1 107 ? -11.050 1.598 18.724 1.00 93.75 107 GLY A CA 1
ATOM 780 C C . GLY A 1 107 ? -12.131 0.765 18.026 1.00 93.75 107 GLY A C 1
ATOM 781 O O . GLY A 1 107 ? -12.624 1.154 16.968 1.00 93.75 107 GLY A O 1
ATOM 782 N N . ARG A 1 108 ? -12.560 -0.353 18.627 1.00 93.00 108 ARG A N 1
ATOM 783 C CA . ARG A 1 108 ? -13.653 -1.184 18.087 1.00 93.00 108 ARG A CA 1
ATOM 784 C C . ARG A 1 108 ? -15.000 -0.461 18.117 1.00 93.00 108 ARG A C 1
ATOM 786 O O . ARG A 1 108 ? -15.752 -0.566 17.152 1.00 93.00 108 ARG A O 1
ATOM 793 N N . ARG A 1 109 ? -15.310 0.282 19.185 1.00 94.50 109 ARG A N 1
ATOM 794 C CA . ARG A 1 109 ? -16.541 1.089 19.277 1.00 94.50 109 ARG A CA 1
ATOM 795 C C . ARG A 1 109 ? -16.607 2.137 18.171 1.00 94.50 109 ARG A C 1
ATOM 797 O O . ARG A 1 109 ? -17.624 2.220 17.489 1.00 94.50 109 ARG A O 1
ATOM 804 N N . LEU A 1 110 ? -15.507 2.854 17.946 1.00 95.25 110 LEU A N 1
ATOM 805 C CA . LEU A 1 110 ? -15.380 3.834 16.868 1.00 95.25 110 LEU A CA 1
ATOM 806 C C . LEU A 1 110 ? -15.630 3.195 15.490 1.00 95.25 110 LEU A C 1
ATOM 808 O O . LEU A 1 110 ? -16.406 3.713 14.692 1.00 95.25 110 LEU A O 1
ATOM 812 N N . LEU A 1 111 ? -15.004 2.045 15.216 1.00 94.19 111 LEU A N 1
ATOM 813 C CA . LEU A 1 111 ? -15.180 1.338 13.944 1.00 94.19 111 LEU A CA 1
ATOM 814 C C . LEU A 1 111 ? -16.614 0.836 13.743 1.00 94.19 111 LEU A C 1
ATOM 816 O O . LEU A 1 111 ? -17.149 0.963 12.643 1.00 94.19 111 LEU A O 1
ATOM 820 N N . ARG A 1 112 ? -17.265 0.321 14.792 1.00 94.25 112 ARG A N 1
ATOM 821 C CA . ARG A 1 112 ? -18.677 -0.088 14.727 1.00 94.25 112 ARG A CA 1
ATOM 822 C C . ARG A 1 112 ? -19.611 1.085 14.459 1.00 94.25 112 ARG A C 1
ATOM 824 O O . ARG A 1 112 ? -20.499 0.939 13.628 1.00 94.25 112 ARG A O 1
ATOM 831 N N . ALA A 1 113 ? -19.395 2.231 15.108 1.00 95.25 113 ALA A N 1
ATOM 832 C CA . ALA A 1 113 ? -20.219 3.426 14.915 1.00 95.25 113 ALA A CA 1
ATOM 833 C C . ALA A 1 113 ? -20.225 3.901 13.450 1.00 95.25 113 ALA A C 1
ATOM 835 O O . ALA A 1 113 ? -21.261 4.313 12.939 1.00 95.25 113 ALA A O 1
ATOM 836 N N . MET A 1 114 ? -19.097 3.752 12.750 1.00 94.81 114 MET A N 1
ATOM 837 C CA . MET A 1 114 ? -18.966 4.075 11.3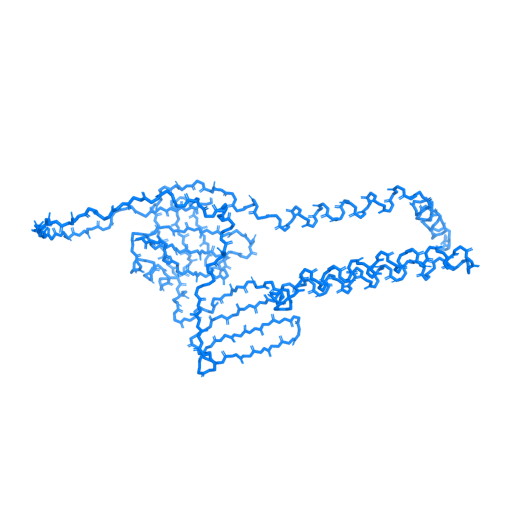24 1.00 94.81 114 MET A CA 1
ATOM 838 C C . MET A 1 114 ? -19.456 2.980 10.359 1.00 94.81 114 MET A C 1
ATOM 840 O O . MET A 1 114 ? -19.320 3.132 9.139 1.00 94.81 114 MET A O 1
ATOM 844 N N . GLY A 1 115 ? -19.925 1.834 10.864 1.00 92.94 115 GLY A N 1
ATOM 845 C CA . GLY A 1 115 ? -20.207 0.661 10.029 1.00 92.94 115 GLY A CA 1
ATOM 846 C C . GLY A 1 115 ? -18.953 0.122 9.323 1.00 92.94 115 GLY A C 1
ATOM 847 O O . GLY A 1 115 ? -18.998 -0.244 8.151 1.00 92.94 115 GLY A O 1
ATOM 848 N N . LEU A 1 116 ? -17.808 0.157 10.008 1.00 90.88 116 LEU A N 1
ATOM 849 C CA . LEU A 1 116 ? -16.488 -0.283 9.535 1.00 90.88 116 LEU A CA 1
ATOM 850 C C . LEU A 1 116 ? -15.896 -1.380 10.437 1.00 90.88 116 LEU A C 1
ATOM 852 O O . LEU A 1 116 ? -14.675 -1.499 10.548 1.00 90.88 116 LEU A O 1
ATOM 856 N N . ASP A 1 117 ? -16.747 -2.148 11.123 1.00 82.62 117 ASP A N 1
ATOM 857 C CA . ASP A 1 117 ? -16.294 -3.147 12.092 1.00 82.62 117 ASP A CA 1
ATOM 858 C C . ASP A 1 117 ? -15.324 -4.161 11.463 1.00 82.62 117 ASP A C 1
ATOM 860 O O . ASP A 1 117 ? -15.490 -4.614 10.328 1.00 82.62 117 ASP A O 1
ATOM 864 N N . VAL A 1 118 ? -14.291 -4.511 12.231 1.00 63.69 118 VAL A N 1
ATOM 865 C CA . VAL A 1 118 ? -13.134 -5.317 11.793 1.00 63.69 118 VAL A CA 1
ATOM 866 C C . VAL A 1 118 ? -13.550 -6.712 11.321 1.00 63.69 118 VAL A C 1
ATOM 868 O O . VAL A 1 118 ? -12.859 -7.325 10.515 1.00 63.69 118 VAL A O 1
ATOM 871 N N . SER A 1 119 ? -14.705 -7.197 11.777 1.00 65.38 119 SER A N 1
ATOM 872 C CA . SER A 1 119 ? -15.297 -8.456 11.322 1.00 65.38 119 SER A CA 1
ATOM 873 C C . SER A 1 119 ? -15.625 -8.468 9.821 1.00 65.38 119 SER A C 1
ATOM 875 O O . SER A 1 119 ? -15.696 -9.542 9.229 1.00 65.38 119 SER A O 1
ATOM 877 N N . GLN A 1 120 ? -15.773 -7.297 9.191 1.00 64.69 120 GLN A N 1
ATOM 878 C CA . GLN A 1 120 ? -16.128 -7.159 7.776 1.00 64.69 120 GLN A CA 1
ATOM 879 C C . GLN A 1 120 ? -15.032 -6.512 6.919 1.00 64.69 120 GLN A C 1
ATOM 881 O O . GLN A 1 120 ? -15.125 -6.535 5.689 1.00 64.69 120 GLN A O 1
ATOM 886 N N . SER A 1 121 ? -13.990 -5.925 7.522 1.00 64.88 121 SER A N 1
ATOM 887 C CA . SER A 1 121 ? -12.978 -5.187 6.764 1.00 64.88 121 SER A CA 1
ATOM 888 C C . SER A 1 121 ? -11.802 -6.078 6.355 1.00 64.88 121 SER A C 1
ATOM 890 O O . SER A 1 121 ? -11.005 -6.554 7.159 1.00 64.88 121 SER A O 1
ATOM 892 N N . VAL A 1 122 ? -11.679 -6.300 5.047 1.00 78.69 122 VAL A N 1
ATOM 893 C CA . VAL A 1 122 ? -10.522 -6.975 4.459 1.00 78.69 122 VAL A CA 1
ATOM 894 C C . VAL A 1 122 ? -9.330 -6.024 4.527 1.00 78.69 122 VAL A C 1
ATOM 896 O O . VAL A 1 122 ? -9.303 -4.995 3.845 1.00 78.69 122 VAL A O 1
ATOM 899 N N . ALA A 1 123 ? -8.327 -6.353 5.338 1.00 82.44 123 ALA A N 1
ATOM 900 C CA . ALA A 1 123 ? -7.123 -5.541 5.431 1.00 82.44 123 ALA A CA 1
ATOM 901 C C . ALA A 1 123 ? -6.318 -5.681 4.134 1.00 82.44 123 ALA A C 1
ATOM 903 O O . ALA A 1 123 ? -5.887 -6.778 3.777 1.00 82.44 123 ALA A O 1
ATOM 904 N N . SER A 1 124 ? -6.127 -4.575 3.413 1.00 84.50 124 SER A N 1
ATOM 905 C CA . SER A 1 124 ? -5.302 -4.554 2.207 1.00 84.50 124 SER A CA 1
ATOM 906 C C . SER A 1 124 ? -3.879 -4.085 2.521 1.00 84.50 124 SER A C 1
ATOM 908 O O . SER A 1 124 ? -3.672 -3.071 3.188 1.00 84.50 124 SER A O 1
ATOM 910 N N . PHE A 1 125 ? -2.892 -4.840 2.050 1.00 86.12 125 PHE A N 1
ATOM 911 C CA . PHE A 1 125 ? -1.471 -4.543 2.167 1.00 86.12 125 PHE A CA 1
ATOM 912 C C . PHE A 1 125 ? -0.840 -4.593 0.779 1.00 86.12 125 PHE A C 1
ATOM 914 O O . PHE A 1 125 ? -1.027 -5.557 0.040 1.00 86.12 125 PHE A O 1
ATOM 921 N N . SER A 1 126 ? -0.053 -3.584 0.423 1.00 85.75 126 SER A N 1
ATOM 922 C CA . SER A 1 126 ? 0.825 -3.681 -0.744 1.00 85.75 126 SER A CA 1
ATOM 923 C C . SER A 1 126 ? 2.079 -4.443 -0.337 1.00 85.75 126 SER A C 1
ATOM 925 O O . SER A 1 126 ? 2.845 -3.976 0.505 1.00 85.75 126 SER A O 1
ATOM 927 N N . VAL A 1 127 ? 2.281 -5.617 -0.923 1.00 86.88 127 VAL A N 1
ATOM 928 C CA . VAL A 1 127 ? 3.503 -6.405 -0.763 1.00 86.88 127 VAL A CA 1
ATOM 929 C C . VAL A 1 127 ? 4.372 -6.203 -2.003 1.00 86.88 127 VAL A C 1
ATOM 931 O O . VAL A 1 127 ? 3.873 -6.169 -3.133 1.00 86.88 127 VAL A O 1
ATOM 934 N N . SER A 1 128 ? 5.681 -6.032 -1.807 1.00 74.69 128 SER A N 1
ATOM 935 C CA . SER A 1 128 ? 6.625 -6.111 -2.923 1.00 74.69 128 SER A CA 1
ATOM 936 C C . SER A 1 128 ? 6.464 -7.472 -3.603 1.00 74.69 128 SER A C 1
ATOM 938 O O . SER A 1 128 ? 6.109 -8.451 -2.939 1.00 74.69 128 SER A O 1
ATOM 940 N N . SER A 1 129 ? 6.651 -7.519 -4.928 1.00 67.62 129 SER A N 1
ATOM 941 C CA . SER A 1 129 ? 6.482 -8.746 -5.715 1.00 67.62 129 SER A CA 1
ATOM 942 C C . SER A 1 129 ? 7.134 -9.932 -4.995 1.00 67.62 129 SER A C 1
ATOM 944 O O . SER A 1 129 ? 8.256 -9.834 -4.499 1.00 67.62 129 SER A O 1
ATOM 946 N N . VAL A 1 130 ? 6.407 -11.046 -4.884 1.00 61.47 130 VAL A N 1
ATOM 947 C CA . VAL A 1 130 ? 6.839 -12.240 -4.132 1.00 61.47 130 VAL A CA 1
ATOM 948 C C . VAL A 1 130 ? 8.174 -12.779 -4.666 1.00 61.47 130 VAL A C 1
ATOM 950 O O . VAL A 1 130 ? 8.981 -13.313 -3.904 1.00 61.47 130 VAL A O 1
ATOM 953 N N . GLU A 1 131 ? 8.457 -12.563 -5.951 1.00 59.88 131 GLU A N 1
ATOM 954 C CA . GLU A 1 131 ? 9.741 -12.896 -6.579 1.00 59.88 131 GLU A CA 1
ATOM 955 C C . GLU A 1 131 ? 10.889 -12.034 -6.047 1.00 59.88 131 GLU A C 1
ATOM 957 O O . GLU A 1 131 ? 12.027 -12.497 -5.939 1.00 59.88 131 GLU A O 1
ATOM 962 N N . THR A 1 132 ? 10.595 -10.812 -5.596 1.00 57.47 132 THR A N 1
ATOM 963 C CA . THR A 1 132 ? 11.594 -9.939 -4.990 1.00 57.47 132 THR A CA 1
ATOM 964 C C . THR A 1 132 ? 12.118 -10.499 -3.660 1.00 57.47 132 THR A C 1
ATOM 966 O O . THR A 1 132 ? 13.283 -10.311 -3.316 1.00 57.47 132 THR A O 1
ATOM 969 N N . PHE A 1 133 ? 11.296 -11.243 -2.917 1.00 54.78 133 PHE A N 1
ATOM 970 C CA . PHE A 1 133 ? 11.638 -11.700 -1.567 1.00 54.78 133 PHE A CA 1
ATOM 971 C C . PHE A 1 133 ? 12.538 -12.946 -1.519 1.00 54.78 133 PHE A C 1
ATOM 973 O O . PHE A 1 133 ? 13.220 -13.157 -0.521 1.00 54.78 133 PHE A O 1
ATOM 980 N N . ARG A 1 134 ? 12.575 -13.768 -2.580 1.00 54.59 134 ARG A N 1
ATOM 981 C CA . ARG A 1 134 ? 13.433 -14.973 -2.644 1.00 54.59 134 ARG A CA 1
ATOM 982 C C . ARG A 1 134 ? 14.736 -14.789 -3.426 1.00 54.59 134 ARG A C 1
ATOM 984 O O . ARG A 1 134 ? 15.612 -15.642 -3.346 1.00 54.59 134 ARG A O 1
ATOM 991 N N . GLY A 1 135 ? 14.886 -13.679 -4.145 1.00 54.91 135 GLY A N 1
ATOM 992 C CA . GLY A 1 135 ? 16.079 -13.391 -4.945 1.00 54.91 135 GLY A CA 1
ATOM 993 C C . GLY A 1 135 ? 15.980 -12.090 -5.737 1.00 54.91 135 GLY A C 1
ATOM 994 O O . GLY A 1 135 ? 16.614 -11.952 -6.777 1.00 54.91 135 GLY A O 1
ATOM 995 N N . GLY A 1 136 ? 15.171 -11.135 -5.277 1.00 53.94 136 GLY A N 1
ATOM 996 C CA . GLY A 1 136 ? 14.772 -9.957 -6.044 1.00 53.94 136 GLY A CA 1
ATOM 997 C C . GLY A 1 136 ? 15.887 -9.053 -6.490 1.00 53.94 136 GLY A C 1
ATOM 998 O O . GLY A 1 136 ? 15.848 -8.560 -7.610 1.00 53.94 136 GLY A O 1
ATOM 999 N N . GLY A 1 137 ? 16.899 -8.885 -5.639 1.00 62.12 137 GLY A N 1
ATOM 1000 C CA . GLY A 1 137 ? 18.105 -8.166 -6.026 1.00 62.12 137 GLY A CA 1
ATOM 1001 C C . GLY A 1 137 ? 18.774 -8.821 -7.232 1.00 62.12 137 GLY A C 1
ATOM 1002 O O . GLY A 1 137 ? 19.231 -8.116 -8.117 1.00 62.12 137 GLY A O 1
ATOM 1003 N N . ARG A 1 138 ? 18.753 -10.157 -7.324 1.00 68.44 138 ARG A N 1
ATOM 1004 C CA . ARG A 1 138 ? 19.350 -10.905 -8.433 1.00 68.44 138 ARG A CA 1
ATOM 1005 C C . ARG A 1 138 ? 18.518 -10.797 -9.705 1.00 68.44 138 ARG A C 1
ATOM 1007 O O . ARG A 1 138 ? 19.095 -10.544 -10.749 1.00 68.44 138 ARG A O 1
ATOM 1014 N N . LEU A 1 139 ? 17.191 -10.930 -9.633 1.00 69.06 139 LEU A N 1
ATOM 1015 C CA . LEU A 1 139 ? 16.334 -10.748 -10.813 1.00 69.06 139 LEU A CA 1
ATOM 1016 C C . LEU A 1 139 ? 16.404 -9.306 -11.330 1.00 69.06 139 LEU A C 1
ATOM 1018 O O . LEU A 1 139 ? 16.573 -9.092 -12.525 1.00 69.06 139 LEU A O 1
ATOM 1022 N N . LEU A 1 140 ? 16.334 -8.320 -10.433 1.00 70.25 140 LEU A N 1
ATOM 1023 C CA . LEU A 1 140 ? 16.456 -6.912 -10.796 1.00 70.25 140 LEU A CA 1
ATOM 1024 C C . LEU A 1 140 ? 17.850 -6.594 -11.350 1.00 70.25 140 LEU A C 1
ATOM 1026 O O . LEU A 1 140 ? 17.946 -5.895 -12.351 1.00 70.25 140 LEU A O 1
ATOM 1030 N N . ALA A 1 141 ? 18.915 -7.139 -10.751 1.00 74.25 141 ALA A N 1
ATOM 1031 C CA . ALA A 1 141 ? 20.274 -6.999 -11.266 1.00 74.25 141 ALA A CA 1
ATOM 1032 C C . ALA A 1 141 ? 20.424 -7.641 -12.648 1.00 74.25 141 ALA A C 1
ATOM 1034 O O . ALA A 1 141 ? 21.011 -7.018 -13.521 1.00 74.25 141 ALA A O 1
ATOM 1035 N N . VAL A 1 142 ? 19.849 -8.829 -12.873 1.00 75.12 142 VAL A N 1
ATOM 1036 C CA . VAL A 1 142 ? 19.841 -9.495 -14.185 1.00 75.12 142 VAL A CA 1
ATOM 1037 C C . VAL A 1 142 ? 19.088 -8.652 -15.212 1.00 75.12 142 VAL A C 1
ATOM 1039 O O . VAL A 1 142 ? 19.590 -8.446 -16.314 1.00 75.12 142 VAL A O 1
ATOM 1042 N N . LEU A 1 143 ? 17.922 -8.108 -14.854 1.00 71.88 143 LEU A N 1
ATOM 1043 C CA . LEU A 1 143 ? 17.144 -7.241 -15.739 1.00 71.88 143 LEU A CA 1
ATOM 1044 C C . LEU A 1 143 ? 17.877 -5.932 -16.055 1.00 71.88 143 LEU A C 1
ATOM 1046 O O . LEU A 1 143 ? 17.889 -5.515 -17.209 1.00 71.88 143 LEU A O 1
ATOM 1050 N N . LEU A 1 144 ? 18.524 -5.312 -15.065 1.00 75.31 144 LEU A N 1
ATOM 1051 C CA . LEU A 1 144 ? 19.346 -4.115 -15.261 1.00 75.31 144 LEU A CA 1
ATOM 1052 C C . LEU A 1 144 ? 20.583 -4.412 -16.111 1.00 75.31 144 LEU A C 1
ATOM 1054 O O . LEU A 1 144 ? 20.885 -3.649 -17.023 1.00 75.31 144 LEU A O 1
ATOM 1058 N N . SER A 1 145 ? 21.276 -5.527 -15.869 1.00 75.94 145 SER A N 1
ATOM 1059 C CA . SER A 1 145 ? 22.420 -5.923 -16.693 1.00 75.94 145 SER A CA 1
ATOM 1060 C C . SER A 1 145 ? 21.997 -6.215 -18.127 1.00 75.94 145 SER A C 1
ATOM 1062 O O . SER A 1 145 ? 22.673 -5.792 -19.059 1.00 75.94 145 SER A O 1
ATOM 1064 N N . LEU A 1 146 ? 20.848 -6.870 -18.317 1.00 75.81 146 LEU A N 1
ATOM 1065 C CA . LEU A 1 146 ? 20.305 -7.151 -19.640 1.00 75.81 146 LEU A CA 1
ATOM 1066 C C . LEU A 1 146 ? 19.911 -5.851 -20.348 1.00 75.81 146 LEU A C 1
ATOM 1068 O O . LEU A 1 146 ? 20.227 -5.688 -21.522 1.00 75.81 146 LEU A O 1
ATOM 1072 N N . LEU A 1 147 ? 19.313 -4.892 -19.636 1.00 76.62 147 LEU A N 1
ATOM 1073 C CA . LEU A 1 147 ? 19.021 -3.558 -20.162 1.00 76.62 147 LEU A CA 1
ATOM 1074 C C . LEU A 1 147 ? 20.293 -2.850 -20.644 1.00 76.62 147 LEU A C 1
ATOM 1076 O O . LEU A 1 147 ? 20.318 -2.334 -21.758 1.00 76.62 147 LEU A O 1
ATOM 1080 N N . VAL A 1 148 ? 21.366 -2.859 -19.851 1.00 76.56 148 VAL A N 1
ATOM 1081 C CA . VAL A 1 148 ? 22.645 -2.245 -20.245 1.00 76.56 148 VAL A CA 1
ATOM 1082 C C . VAL A 1 148 ? 23.232 -2.937 -21.478 1.00 76.56 148 VAL A C 1
ATOM 1084 O O . VAL A 1 148 ? 23.558 -2.265 -22.455 1.00 76.56 148 VAL A O 1
ATOM 1087 N N . VAL A 1 149 ? 23.314 -4.272 -21.475 1.00 75.31 149 VAL A N 1
ATOM 1088 C CA . VAL A 1 149 ? 23.882 -5.052 -22.589 1.00 75.31 149 VAL A CA 1
ATOM 1089 C C . VAL A 1 149 ? 23.086 -4.839 -23.876 1.00 75.31 149 VAL A C 1
ATOM 1091 O O . VAL A 1 149 ? 23.671 -4.570 -24.922 1.00 75.31 149 VAL A O 1
ATOM 1094 N N . THR A 1 150 ? 21.757 -4.912 -23.805 1.00 72.06 150 THR A N 1
ATOM 1095 C CA . THR A 1 150 ? 20.880 -4.700 -24.966 1.00 72.06 150 THR A CA 1
ATOM 1096 C C . THR A 1 150 ? 20.934 -3.267 -25.487 1.00 72.06 150 THR A C 1
ATOM 1098 O O . THR A 1 150 ? 20.872 -3.071 -26.697 1.00 72.06 150 THR A O 1
ATOM 1101 N N . THR A 1 151 ? 21.117 -2.273 -24.614 1.00 74.25 151 THR A N 1
ATOM 1102 C CA . THR A 1 151 ? 21.292 -0.873 -25.028 1.00 74.25 151 THR A CA 1
ATOM 1103 C C . THR A 1 151 ? 22.610 -0.690 -25.778 1.00 74.25 151 THR A C 1
ATOM 1105 O O . THR A 1 151 ? 22.618 -0.118 -26.864 1.00 74.25 151 THR A O 1
ATOM 1108 N N . ILE A 1 152 ? 23.716 -1.238 -25.259 1.00 76.69 152 ILE A N 1
ATOM 1109 C CA . ILE A 1 152 ? 25.027 -1.193 -25.929 1.00 76.69 152 ILE A CA 1
ATOM 1110 C C . ILE A 1 152 ? 24.966 -1.914 -27.282 1.00 76.69 152 ILE A C 1
ATOM 1112 O O . ILE A 1 152 ? 25.380 -1.355 -28.297 1.00 76.69 152 ILE A O 1
ATOM 1116 N N . ALA A 1 153 ? 24.409 -3.128 -27.316 1.00 75.00 153 ALA A N 1
ATOM 1117 C CA . ALA A 1 153 ? 24.260 -3.906 -28.543 1.00 75.00 153 ALA A CA 1
ATOM 1118 C C . ALA A 1 153 ? 23.371 -3.190 -29.572 1.00 75.00 153 ALA A C 1
ATOM 1120 O O . ALA A 1 153 ? 23.710 -3.152 -30.753 1.00 75.00 153 ALA A O 1
ATOM 1121 N N . GLY A 1 154 ? 22.275 -2.572 -29.122 1.00 74.12 154 GLY A N 1
ATOM 1122 C CA . GLY A 1 154 ? 21.409 -1.746 -29.956 1.00 74.12 154 GLY A CA 1
ATOM 1123 C C . GLY A 1 154 ? 22.169 -0.580 -30.582 1.00 74.12 154 GLY A C 1
ATOM 1124 O O . GLY A 1 154 ? 22.061 -0.378 -31.788 1.00 74.12 154 GLY A O 1
ATOM 1125 N N . CYS A 1 155 ? 22.975 0.146 -29.798 1.00 74.06 155 CYS A N 1
ATOM 1126 C CA . CYS A 1 155 ? 23.791 1.260 -30.294 1.00 74.06 155 CYS A CA 1
ATOM 1127 C C . CYS A 1 155 ? 24.770 0.818 -31.386 1.00 74.06 155 CYS A C 1
ATOM 1129 O O . CYS A 1 155 ? 24.869 1.479 -32.419 1.00 74.06 155 CYS A O 1
ATOM 1131 N N . ILE A 1 156 ? 25.450 -0.316 -31.187 1.00 78.94 156 ILE A N 1
ATOM 1132 C CA . ILE A 1 156 ? 26.370 -0.884 -32.183 1.00 78.94 156 ILE A CA 1
ATOM 1133 C C . ILE A 1 156 ? 25.600 -1.265 -33.453 1.00 78.94 156 ILE A C 1
ATOM 1135 O O . ILE A 1 156 ? 26.000 -0.905 -34.557 1.00 78.94 156 ILE A O 1
ATOM 1139 N N . LEU A 1 157 ? 24.468 -1.956 -33.307 1.00 75.69 157 LEU A N 1
ATOM 1140 C CA . LEU A 1 157 ? 23.689 -2.440 -34.441 1.00 75.69 157 LEU A CA 1
ATOM 1141 C C . LEU A 1 157 ? 23.041 -1.300 -35.240 1.00 75.69 157 LEU A C 1
ATOM 1143 O O . LEU A 1 157 ? 23.001 -1.361 -36.466 1.00 75.69 157 LEU A O 1
ATOM 1147 N N . ALA A 1 158 ? 22.571 -0.243 -34.576 1.00 72.56 158 ALA A N 1
ATOM 1148 C CA . ALA A 1 158 ? 21.998 0.924 -35.241 1.00 72.56 158 ALA A CA 1
ATOM 1149 C C . ALA A 1 158 ? 23.040 1.710 -36.044 1.00 72.56 158 ALA A C 1
ATOM 1151 O O . ALA A 1 158 ? 22.711 2.226 -37.111 1.00 72.56 158 ALA A O 1
ATOM 1152 N N . ALA A 1 159 ? 24.292 1.752 -35.573 1.00 77.19 159 ALA A N 1
ATOM 1153 C CA . ALA A 1 159 ? 25.395 2.334 -36.333 1.00 77.19 159 ALA A CA 1
ATOM 1154 C C . ALA A 1 159 ? 25.661 1.569 -37.643 1.00 77.19 159 ALA A C 1
ATOM 1156 O O . ALA A 1 159 ? 26.057 2.177 -38.633 1.00 77.19 159 ALA A O 1
ATOM 1157 N N . VAL A 1 160 ? 25.401 0.257 -37.667 1.00 80.62 160 VAL A N 1
ATOM 1158 C CA . VAL A 1 160 ? 25.603 -0.600 -38.846 1.00 80.62 160 VAL A CA 1
ATOM 1159 C C . VAL A 1 160 ? 24.385 -0.603 -39.776 1.00 80.62 160 VAL A C 1
ATOM 1161 O O . VAL A 1 160 ? 24.533 -0.471 -40.986 1.00 80.62 160 VAL A O 1
ATOM 1164 N N . LEU A 1 161 ? 23.176 -0.760 -39.231 1.00 78.50 161 LEU A N 1
ATOM 1165 C CA . LEU A 1 161 ? 21.953 -0.987 -40.013 1.00 78.50 161 LEU A CA 1
ATOM 1166 C C . LEU A 1 161 ? 21.183 0.294 -40.372 1.00 78.50 161 LEU A C 1
ATOM 1168 O O . LEU A 1 161 ? 20.140 0.193 -41.014 1.00 78.50 161 LEU A O 1
ATOM 1172 N N . GLN A 1 162 ? 21.623 1.474 -39.910 1.00 78.19 162 GLN A N 1
ATOM 1173 C CA . GLN A 1 162 ? 20.947 2.777 -40.083 1.00 78.19 162 GLN A CA 1
ATOM 1174 C C . GLN A 1 162 ? 19.456 2.798 -39.671 1.00 78.19 162 GLN A C 1
ATOM 1176 O O . GLN A 1 162 ? 18.714 3.724 -39.998 1.00 78.19 162 GLN A O 1
ATOM 1181 N N . SER A 1 163 ? 18.989 1.797 -38.920 1.00 70.00 163 SER A N 1
ATOM 1182 C CA . SER A 1 163 ? 17.584 1.648 -38.539 1.00 70.00 163 SER A CA 1
ATOM 1183 C C . SER A 1 163 ? 17.351 2.147 -37.112 1.00 70.00 163 SER A C 1
ATOM 1185 O O . SER A 1 163 ? 17.435 1.413 -36.128 1.00 70.00 163 SER A O 1
ATOM 1187 N N . ALA A 1 164 ? 16.995 3.428 -36.998 1.00 68.00 164 ALA A N 1
ATOM 1188 C CA . ALA A 1 164 ? 16.715 4.084 -35.715 1.00 68.00 164 ALA A CA 1
ATOM 1189 C C . ALA A 1 164 ? 15.566 3.429 -34.913 1.00 68.00 164 ALA A C 1
ATOM 1191 O O . ALA A 1 164 ? 15.496 3.560 -33.693 1.00 68.00 164 ALA A O 1
ATOM 1192 N N . VAL A 1 165 ? 14.674 2.691 -35.582 1.00 72.31 165 VAL A N 1
ATOM 1193 C CA . VAL A 1 165 ? 13.495 2.063 -34.964 1.00 72.31 165 VAL A CA 1
ATOM 1194 C C . VAL A 1 165 ? 13.879 0.938 -33.995 1.00 72.31 165 VAL A C 1
ATOM 1196 O O . VAL A 1 165 ? 13.335 0.866 -32.892 1.00 72.31 165 VAL A O 1
ATOM 1199 N N . LEU A 1 166 ? 14.843 0.084 -34.359 1.00 68.06 166 LEU A N 1
ATOM 1200 C CA . LEU A 1 166 ? 15.276 -1.029 -33.502 1.00 68.06 166 LEU A CA 1
ATOM 1201 C C . LEU A 1 166 ? 16.016 -0.533 -32.254 1.00 68.06 166 LEU A C 1
ATOM 1203 O O . LEU A 1 166 ? 15.877 -1.123 -31.181 1.00 68.06 166 LEU A O 1
ATOM 1207 N N . LEU A 1 167 ? 16.728 0.592 -32.379 1.00 67.75 167 LEU A N 1
ATOM 1208 C CA . LEU A 1 167 ? 17.445 1.227 -31.276 1.00 67.75 167 LEU A CA 1
ATOM 1209 C C . LEU A 1 167 ? 16.500 1.700 -30.163 1.00 67.75 167 LEU A C 1
ATOM 1211 O O . LEU A 1 167 ? 16.833 1.590 -28.987 1.00 67.75 167 LEU A O 1
ATOM 1215 N N . ALA A 1 168 ? 15.318 2.205 -30.524 1.00 70.00 168 ALA A N 1
ATOM 1216 C CA . ALA A 1 168 ? 14.339 2.707 -29.563 1.00 70.00 168 ALA A CA 1
ATOM 1217 C C . ALA A 1 168 ? 13.422 1.604 -29.004 1.00 70.00 168 ALA A C 1
ATOM 1219 O O . ALA A 1 168 ? 13.033 1.656 -27.835 1.00 70.00 168 ALA A O 1
ATOM 1220 N N . ALA A 1 169 ? 13.082 0.594 -29.812 1.00 74.69 169 ALA A N 1
ATOM 1221 C CA . AL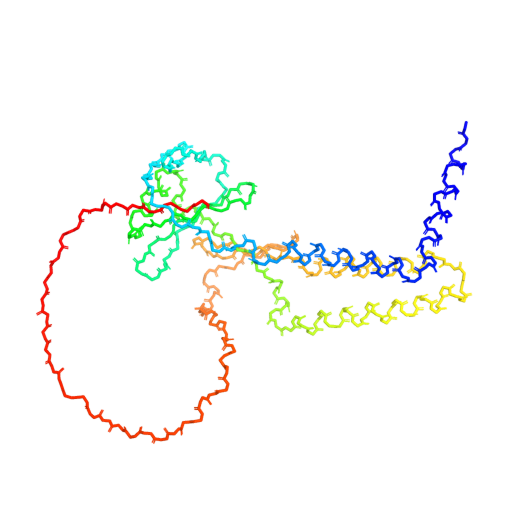A A 1 169 ? 12.112 -0.433 -29.430 1.00 74.69 169 ALA A CA 1
ATOM 1222 C C . ALA A 1 169 ? 12.604 -1.333 -28.283 1.00 74.69 169 ALA A C 1
ATOM 1224 O O . ALA A 1 169 ? 11.842 -1.635 -27.364 1.00 74.69 169 ALA A O 1
ATOM 1225 N N . ILE A 1 170 ? 13.878 -1.734 -28.309 1.00 74.00 170 ILE A N 1
ATOM 1226 C CA . ILE A 1 170 ? 14.468 -2.647 -27.318 1.00 74.00 170 ILE A CA 1
ATOM 1227 C C . ILE A 1 170 ? 14.502 -2.042 -25.900 1.00 74.00 170 ILE A C 1
ATOM 1229 O O . ILE A 1 170 ? 13.938 -2.659 -24.990 1.00 74.00 170 ILE A O 1
ATOM 1233 N N . PRO A 1 171 ? 15.086 -0.848 -25.662 1.00 71.50 171 PRO A N 1
ATOM 1234 C CA . PRO A 1 171 ? 15.095 -0.254 -24.328 1.00 71.50 171 PRO A CA 1
ATOM 1235 C C . PRO A 1 171 ? 13.680 0.080 -23.851 1.00 71.50 171 PRO A C 1
ATOM 1237 O O . PRO A 1 171 ? 13.382 -0.110 -22.674 1.00 71.50 171 PRO A O 1
ATOM 1240 N N . LEU A 1 172 ? 12.774 0.493 -24.747 1.00 75.06 172 LEU A N 1
ATOM 1241 C CA . LEU A 1 172 ? 11.381 0.749 -24.385 1.00 75.06 172 LEU A CA 1
ATOM 1242 C C . LEU A 1 172 ? 10.669 -0.528 -23.913 1.00 75.06 172 LEU A C 1
ATOM 1244 O O . LEU A 1 172 ? 10.008 -0.512 -22.873 1.00 75.06 172 LEU A O 1
ATOM 1248 N N . ALA A 1 173 ? 10.841 -1.644 -24.627 1.00 77.38 173 ALA A N 1
ATOM 1249 C CA . ALA A 1 173 ? 10.296 -2.939 -24.230 1.00 77.38 173 ALA A CA 1
ATOM 1250 C C . ALA A 1 173 ? 10.875 -3.412 -22.888 1.00 77.38 173 ALA A C 1
ATOM 1252 O O . ALA A 1 173 ? 10.141 -3.925 -22.044 1.00 77.38 173 ALA A O 1
ATOM 1253 N N . MET A 1 174 ? 12.169 -3.187 -22.646 1.00 73.44 174 MET A N 1
ATOM 1254 C CA . MET A 1 174 ? 12.808 -3.524 -21.372 1.00 73.44 174 MET A CA 1
ATOM 1255 C C . MET A 1 174 ? 12.327 -2.640 -20.216 1.00 73.44 174 MET A C 1
ATOM 1257 O O . MET A 1 174 ? 12.072 -3.150 -19.123 1.00 73.44 174 MET A O 1
ATOM 1261 N N . VAL A 1 175 ? 12.145 -1.335 -20.433 1.00 76.38 175 VAL A N 1
ATOM 1262 C CA . VAL A 1 175 ? 11.554 -0.424 -19.438 1.00 76.38 175 VAL A CA 1
ATOM 1263 C C . VAL A 1 175 ? 10.117 -0.843 -19.124 1.00 76.38 175 VAL A C 1
ATOM 1265 O O . VAL A 1 175 ? 9.739 -0.919 -17.955 1.00 76.38 175 VAL A O 1
ATOM 1268 N N . ALA A 1 176 ? 9.323 -1.192 -20.138 1.00 79.12 176 ALA A N 1
ATOM 1269 C CA . ALA A 1 176 ? 7.972 -1.703 -19.935 1.00 79.12 176 ALA A CA 1
ATOM 1270 C C . ALA A 1 176 ? 7.981 -3.020 -19.137 1.00 79.12 176 ALA A C 1
ATOM 1272 O O . ALA A 1 176 ? 7.260 -3.140 -18.146 1.00 79.12 176 ALA A O 1
ATOM 1273 N N . ALA A 1 177 ? 8.841 -3.976 -19.504 1.00 77.69 177 ALA A N 1
ATOM 1274 C CA . ALA A 1 177 ? 8.956 -5.269 -18.831 1.00 77.69 177 ALA A CA 1
ATOM 1275 C C . ALA A 1 177 ? 9.420 -5.136 -17.372 1.00 77.69 177 ALA A C 1
ATOM 1277 O O . ALA A 1 177 ? 8.847 -5.763 -16.482 1.00 77.69 177 ALA A O 1
ATOM 1278 N N . THR A 1 178 ? 10.418 -4.292 -17.102 1.00 73.94 178 THR A N 1
ATOM 1279 C CA . THR A 1 178 ? 10.907 -4.030 -15.737 1.00 73.94 178 THR A CA 1
ATOM 1280 C C . THR A 1 178 ? 9.864 -3.313 -14.889 1.00 73.94 178 THR A C 1
ATOM 1282 O O . THR A 1 178 ? 9.659 -3.693 -13.738 1.00 73.94 178 THR A O 1
ATOM 1285 N N . THR A 1 179 ? 9.144 -2.342 -15.457 1.00 76.75 179 THR A N 1
ATOM 1286 C CA . THR A 1 179 ? 8.038 -1.655 -14.772 1.00 76.75 179 THR A CA 1
ATOM 1287 C C . THR A 1 179 ? 6.911 -2.630 -14.432 1.00 76.75 179 THR A C 1
ATOM 1289 O O . THR A 1 179 ? 6.402 -2.625 -13.311 1.00 76.75 179 THR A O 1
ATOM 1292 N N . PHE A 1 180 ? 6.558 -3.514 -15.368 1.00 80.31 180 PHE A N 1
ATOM 1293 C CA . PHE A 1 180 ? 5.554 -4.556 -15.161 1.00 80.31 180 PHE A CA 1
ATOM 1294 C C . PHE A 1 180 ? 6.001 -5.568 -14.092 1.00 80.31 180 PHE A C 1
ATOM 1296 O O . PHE A 1 180 ? 5.235 -5.908 -13.194 1.00 80.31 180 PHE A O 1
ATOM 1303 N N . ALA A 1 181 ? 7.264 -5.999 -14.108 1.00 77.12 181 ALA A N 1
ATOM 1304 C CA . ALA A 1 181 ? 7.815 -6.907 -13.098 1.00 77.12 181 ALA A CA 1
ATOM 1305 C C . ALA A 1 181 ? 7.898 -6.268 -11.696 1.00 77.12 181 ALA A C 1
ATOM 1307 O O . ALA A 1 181 ? 7.702 -6.947 -10.686 1.00 77.12 181 ALA A O 1
ATOM 1308 N N . ALA A 1 182 ? 8.156 -4.960 -11.625 1.00 76.25 182 ALA A N 1
ATOM 1309 C CA . ALA A 1 182 ? 8.252 -4.204 -10.379 1.00 76.25 182 ALA A CA 1
ATOM 1310 C C . ALA A 1 182 ? 6.888 -3.814 -9.782 1.00 76.25 182 ALA A C 1
ATOM 1312 O O . ALA A 1 182 ? 6.836 -3.268 -8.675 1.00 76.25 182 ALA A O 1
ATOM 1313 N N . TRP A 1 183 ? 5.780 -4.075 -10.481 1.00 83.94 183 TRP A N 1
ATOM 1314 C CA . TRP A 1 183 ? 4.463 -3.664 -10.010 1.00 83.94 183 TRP A CA 1
ATOM 1315 C C . TRP A 1 183 ? 4.106 -4.371 -8.689 1.00 83.94 183 TRP A C 1
ATOM 1317 O O . TRP A 1 183 ? 4.172 -5.606 -8.611 1.00 83.94 183 TRP A O 1
ATOM 1327 N N . PRO A 1 184 ? 3.687 -3.627 -7.648 1.00 84.62 184 PRO A N 1
ATOM 1328 C CA . PRO A 1 184 ? 3.360 -4.205 -6.351 1.00 84.62 184 PRO A CA 1
ATOM 1329 C C . PRO A 1 184 ? 2.182 -5.178 -6.439 1.00 84.62 184 PRO A C 1
ATOM 1331 O O . PRO A 1 184 ? 1.179 -4.917 -7.110 1.00 84.62 184 PRO A O 1
ATOM 1334 N N . ALA A 1 185 ? 2.279 -6.282 -5.701 1.00 89.81 185 ALA A N 1
ATOM 1335 C CA . ALA A 1 185 ? 1.152 -7.173 -5.482 1.00 89.81 185 ALA A CA 1
ATOM 1336 C C . ALA A 1 185 ? 0.319 -6.664 -4.296 1.00 89.81 185 ALA A C 1
ATOM 1338 O O . ALA A 1 185 ? 0.834 -6.074 -3.345 1.00 89.81 185 ALA A O 1
ATOM 1339 N N . LYS A 1 186 ? -0.993 -6.882 -4.349 1.00 91.00 186 LYS A N 1
ATOM 1340 C CA . LYS A 1 186 ? -1.922 -6.530 -3.274 1.00 91.00 186 LYS A CA 1
ATOM 1341 C C . LYS A 1 186 ? -2.300 -7.787 -2.509 1.00 91.00 186 LYS A C 1
ATOM 1343 O O . LYS A 1 186 ? -2.735 -8.771 -3.100 1.00 91.00 186 LYS A O 1
ATOM 1348 N N . LEU A 1 187 ? -2.132 -7.752 -1.199 1.00 92.44 187 LEU A N 1
ATOM 1349 C CA . LEU A 1 187 ? -2.495 -8.806 -0.271 1.00 92.44 187 LEU A CA 1
ATOM 1350 C C . LEU A 1 187 ? -3.729 -8.360 0.508 1.00 92.44 187 LEU A C 1
ATOM 1352 O O . LEU A 1 187 ? -3.707 -7.332 1.172 1.00 92.44 187 LEU A O 1
ATOM 1356 N N . HIS A 1 188 ? -4.795 -9.132 0.428 1.00 91.12 188 HIS A N 1
ATOM 1357 C CA . HIS A 1 188 ? -6.063 -8.872 1.087 1.00 91.12 188 HIS A CA 1
ATOM 1358 C C . HIS A 1 188 ? -6.268 -9.937 2.162 1.00 91.12 188 HIS A C 1
ATOM 1360 O O . HIS A 1 188 ? -6.376 -11.115 1.843 1.00 91.12 188 HIS A O 1
ATOM 1366 N N . VAL A 1 189 ? -6.277 -9.546 3.430 1.00 91.31 189 VAL A N 1
ATOM 1367 C CA . VAL A 1 189 ? -6.417 -10.455 4.573 1.00 91.31 189 VAL A CA 1
ATOM 1368 C C . VAL A 1 189 ? -7.856 -10.371 5.076 1.00 91.31 189 VAL A C 1
ATOM 1370 O O . VAL A 1 189 ? -8.282 -9.309 5.527 1.00 91.31 189 VAL A O 1
ATOM 1373 N N . GLY A 1 190 ? -8.607 -11.464 4.941 1.00 88.56 190 GLY A N 1
ATOM 1374 C CA . GLY A 1 190 ? -9.987 -11.600 5.421 1.00 88.56 190 GLY A CA 1
ATOM 1375 C C . GLY A 1 190 ? -10.101 -12.582 6.591 1.00 88.56 190 GLY A C 1
ATOM 1376 O O . GLY A 1 190 ? -9.093 -13.088 7.085 1.00 88.56 190 GLY A O 1
ATOM 1377 N N . ALA A 1 191 ? -11.330 -12.873 7.023 1.00 82.50 191 ALA A N 1
ATOM 1378 C CA . ALA A 1 191 ? -11.601 -13.827 8.105 1.00 82.50 191 ALA A CA 1
ATOM 1379 C C . ALA A 1 191 ? -11.301 -15.291 7.721 1.00 82.50 191 ALA A C 1
ATOM 1381 O O . ALA A 1 191 ? -10.926 -16.083 8.580 1.00 82.50 191 ALA A O 1
ATOM 1382 N N . ASP A 1 192 ? -11.383 -15.627 6.430 1.00 85.62 192 ASP A N 1
ATOM 1383 C CA . ASP A 1 192 ? -11.253 -17.012 5.943 1.00 85.62 192 ASP A CA 1
ATOM 1384 C C . ASP A 1 192 ? -9.871 -17.335 5.355 1.00 85.62 192 ASP A C 1
ATOM 1386 O O . ASP A 1 192 ? -9.500 -18.494 5.137 1.00 85.62 192 ASP A O 1
ATOM 1390 N N . GLY A 1 193 ? -9.080 -16.305 5.065 1.00 90.88 193 GLY A N 1
ATOM 1391 C CA . GLY A 1 193 ? -7.766 -16.476 4.475 1.00 90.88 193 GLY A CA 1
ATOM 1392 C C . GLY A 1 193 ? -7.207 -15.202 3.875 1.00 90.88 193 GLY A C 1
ATOM 1393 O O . GLY A 1 193 ? -7.618 -14.083 4.187 1.00 90.88 193 GLY A O 1
ATOM 1394 N N . VAL A 1 194 ? -6.244 -15.395 2.982 1.00 92.88 194 VAL A N 1
ATOM 1395 C CA . VAL A 1 194 ? -5.485 -14.319 2.361 1.00 92.88 194 VAL A CA 1
ATOM 1396 C C . VAL A 1 194 ? -5.617 -14.401 0.844 1.00 92.88 194 VAL A C 1
ATOM 1398 O O . VAL A 1 194 ? -5.281 -15.411 0.230 1.00 92.88 194 VAL A O 1
ATOM 1401 N N . LEU A 1 195 ? -6.093 -13.329 0.219 1.00 92.75 195 LEU A N 1
ATOM 1402 C CA . LEU A 1 195 ? -6.195 -13.187 -1.226 1.00 92.75 195 LEU A CA 1
ATOM 1403 C C . LEU A 1 195 ? -5.025 -12.350 -1.752 1.00 92.75 195 LEU A C 1
ATOM 1405 O O . LEU A 1 195 ? -4.929 -11.151 -1.500 1.00 92.75 195 LEU A O 1
ATOM 1409 N N . LEU A 1 196 ? -4.149 -12.974 -2.532 1.00 93.00 196 LEU A N 1
ATOM 1410 C CA . LEU A 1 196 ? -3.093 -12.283 -3.263 1.00 93.00 196 LEU A CA 1
ATOM 1411 C C . LEU A 1 196 ? -3.604 -11.904 -4.658 1.00 93.00 196 LEU A C 1
ATOM 1413 O O . LEU A 1 196 ? -4.057 -12.764 -5.414 1.00 93.00 196 LEU A O 1
ATOM 1417 N N . THR A 1 197 ? -3.506 -10.626 -5.009 1.00 91.62 197 THR A N 1
ATOM 1418 C CA . THR A 1 197 ? -3.857 -10.087 -6.327 1.00 91.62 197 THR A CA 1
ATOM 1419 C C . THR A 1 197 ? -2.629 -9.447 -6.962 1.00 91.62 197 THR A C 1
ATOM 1421 O O . THR A 1 197 ? -2.024 -8.544 -6.384 1.00 91.62 197 THR A O 1
ATOM 1424 N N . TRP A 1 198 ? -2.266 -9.886 -8.165 1.00 90.25 198 TRP A N 1
ATOM 1425 C CA . TRP A 1 198 ? -1.157 -9.320 -8.933 1.00 90.25 198 TRP A CA 1
ATOM 1426 C C . TRP A 1 198 ? -1.509 -9.262 -10.420 1.00 90.25 198 TRP A C 1
ATOM 1428 O O . TRP A 1 198 ? -1.780 -10.300 -11.024 1.00 90.25 198 TRP A O 1
ATOM 1438 N N . HIS A 1 199 ? -1.519 -8.051 -10.990 1.00 86.56 199 HIS A N 1
ATOM 1439 C CA . HIS A 1 199 ? -2.013 -7.724 -12.337 1.00 86.56 199 HIS A CA 1
ATOM 1440 C C . HIS A 1 199 ? -3.401 -8.299 -12.641 1.00 86.56 199 HIS A C 1
ATOM 1442 O O . HIS A 1 199 ? -4.411 -7.637 -12.411 1.00 86.56 199 HIS A O 1
ATOM 1448 N N . TRP A 1 200 ? -3.450 -9.543 -13.114 1.00 88.75 200 TRP A N 1
ATOM 1449 C CA . TRP A 1 200 ? -4.672 -10.262 -13.480 1.00 88.75 200 TRP A CA 1
ATOM 1450 C C . TRP A 1 200 ? -4.802 -11.615 -12.777 1.00 88.75 200 TRP A C 1
ATOM 1452 O O . TRP A 1 200 ? -5.841 -12.264 -12.858 1.00 88.75 200 TRP A O 1
ATOM 1462 N N . LYS A 1 201 ? -3.766 -12.050 -12.054 1.00 90.12 201 LYS A N 1
ATOM 1463 C CA . LYS A 1 201 ? -3.783 -13.296 -11.292 1.00 90.12 201 LYS A CA 1
ATOM 1464 C C . LYS A 1 201 ? -4.318 -13.026 -9.889 1.00 90.12 201 LYS A C 1
ATOM 1466 O O . LYS A 1 201 ? -3.849 -12.128 -9.187 1.00 90.12 201 LYS A O 1
ATOM 1471 N N . ARG A 1 202 ? -5.295 -13.833 -9.479 1.00 93.12 202 ARG A N 1
ATOM 1472 C CA . ARG A 1 202 ? -5.858 -13.854 -8.125 1.00 93.12 202 ARG A CA 1
ATOM 1473 C C . ARG A 1 202 ? -5.615 -15.232 -7.533 1.00 93.12 202 ARG A C 1
ATOM 1475 O O . ARG A 1 202 ? -5.941 -16.235 -8.159 1.00 93.12 202 ARG A O 1
ATOM 1482 N N . ARG A 1 203 ? -5.026 -15.289 -6.342 1.00 94.00 203 ARG A N 1
ATOM 1483 C CA . ARG A 1 203 ? -4.762 -16.543 -5.635 1.00 94.00 203 ARG A CA 1
ATOM 1484 C C . ARG A 1 203 ? -5.248 -16.427 -4.202 1.00 94.00 203 ARG A C 1
ATOM 1486 O O . ARG A 1 203 ? -4.687 -15.663 -3.422 1.00 94.00 203 ARG A O 1
ATOM 1493 N N . PHE A 1 204 ? -6.280 -17.195 -3.870 1.00 95.00 204 PHE A N 1
ATOM 1494 C CA . PHE A 1 204 ? -6.775 -17.318 -2.505 1.00 95.00 204 PHE A CA 1
ATOM 1495 C C . PHE A 1 204 ? -6.004 -18.411 -1.758 1.00 95.00 204 PHE A C 1
ATOM 1497 O O . PHE A 1 204 ? -5.811 -19.516 -2.272 1.00 95.00 204 PHE A O 1
ATOM 1504 N N . ILE A 1 205 ? -5.535 -18.085 -0.558 1.00 94.25 205 ILE A N 1
ATOM 1505 C CA . ILE A 1 205 ? -4.810 -18.979 0.341 1.00 94.25 205 ILE A CA 1
ATOM 1506 C C . ILE A 1 205 ? -5.628 -19.064 1.639 1.00 94.25 205 ILE A C 1
ATOM 1508 O O . ILE A 1 205 ? -5.568 -18.131 2.442 1.00 94.25 205 ILE A O 1
ATOM 1512 N N . PRO A 1 206 ? -6.410 -20.140 1.848 1.00 92.31 206 PRO A N 1
ATOM 1513 C CA . PRO A 1 206 ? -7.179 -20.311 3.078 1.00 92.31 206 PRO A CA 1
ATOM 1514 C C . PRO A 1 206 ? -6.251 -20.501 4.281 1.00 92.31 206 PRO A C 1
ATOM 1516 O O . PRO A 1 206 ? -5.157 -21.059 4.140 1.00 92.31 206 PRO A O 1
ATOM 1519 N N . TYR A 1 207 ? -6.700 -20.096 5.473 1.00 91.75 207 TYR A N 1
ATOM 1520 C CA . TYR A 1 207 ? -5.895 -20.224 6.696 1.00 91.75 207 TYR A CA 1
ATOM 1521 C C . TYR A 1 207 ? -5.503 -21.667 7.023 1.00 91.75 207 TYR A C 1
ATOM 1523 O O . TYR A 1 207 ? -4.401 -21.896 7.513 1.00 91.75 207 TYR A O 1
ATOM 1531 N N . SER A 1 208 ? -6.327 -22.646 6.645 1.00 92.50 208 SER A N 1
ATOM 1532 C CA . SER A 1 208 ? -6.013 -24.075 6.781 1.00 92.50 208 SER A CA 1
ATOM 1533 C C . SER A 1 208 ? -4.768 -24.521 6.003 1.00 92.50 208 SER A C 1
ATOM 1535 O O . SER A 1 208 ? -4.192 -25.559 6.314 1.00 92.50 208 SER A O 1
ATOM 1537 N N . ARG A 1 209 ? -4.328 -23.745 5.000 1.00 94.50 209 ARG A N 1
ATOM 1538 C CA . ARG A 1 209 ? -3.096 -23.992 4.233 1.00 94.50 209 ARG A CA 1
ATOM 1539 C C . ARG A 1 209 ? -1.899 -23.172 4.719 1.00 94.50 209 ARG A C 1
ATOM 1541 O O . ARG A 1 209 ? -0.797 -23.364 4.204 1.00 94.50 209 ARG A O 1
ATOM 1548 N N . LEU A 1 210 ? -2.077 -22.254 5.673 1.00 91.19 210 LEU A N 1
ATOM 1549 C CA . LEU A 1 210 ? -0.965 -21.508 6.258 1.00 91.19 210 LEU A CA 1
ATOM 1550 C C . LEU A 1 210 ? -0.321 -22.338 7.369 1.00 91.19 210 LEU A C 1
ATOM 1552 O O . LEU A 1 210 ? -0.835 -22.421 8.476 1.00 91.19 210 LEU A O 1
ATOM 1556 N N . ALA A 1 211 ? 0.843 -22.919 7.081 1.00 91.25 211 ALA A N 1
ATOM 1557 C CA . ALA A 1 211 ? 1.585 -23.704 8.066 1.00 91.25 211 ALA A CA 1
ATOM 1558 C C . ALA A 1 211 ? 2.063 -22.864 9.265 1.00 91.25 211 ALA A C 1
ATOM 1560 O O . ALA A 1 211 ? 2.054 -23.332 10.400 1.00 91.25 211 ALA A O 1
ATOM 1561 N N . ARG A 1 212 ? 2.520 -21.628 9.025 1.00 87.94 212 ARG A N 1
ATOM 1562 C CA . ARG A 1 212 ? 3.024 -20.735 10.077 1.00 87.94 212 ARG A CA 1
ATOM 1563 C C . ARG A 1 212 ? 3.051 -19.288 9.596 1.00 87.94 212 ARG A C 1
ATOM 1565 O O . ARG A 1 212 ? 3.530 -19.018 8.498 1.00 87.94 212 ARG A O 1
ATOM 1572 N N . ALA A 1 213 ? 2.616 -18.362 10.444 1.00 84.38 213 ALA A N 1
ATOM 1573 C CA . ALA A 1 213 ? 2.878 -16.936 10.285 1.00 84.38 213 ALA A CA 1
ATOM 1574 C C . ALA A 1 213 ? 3.914 -16.522 11.334 1.00 84.38 213 ALA A C 1
ATOM 1576 O O . ALA A 1 213 ? 3.640 -16.553 12.533 1.00 84.38 213 ALA A O 1
ATOM 1577 N N . SER A 1 214 ? 5.123 -16.180 10.901 1.00 83.38 214 SER A N 1
ATOM 1578 C CA . SER A 1 214 ? 6.121 -15.555 11.766 1.00 83.38 214 SER A CA 1
ATOM 1579 C C . SER A 1 214 ? 6.123 -14.053 11.527 1.00 83.38 214 SER A C 1
ATOM 1581 O O . SER A 1 214 ? 5.969 -13.576 10.400 1.00 83.38 214 SER A O 1
ATOM 1583 N N . ARG A 1 215 ? 6.308 -13.282 12.600 1.00 80.00 215 ARG A N 1
ATOM 1584 C CA . ARG A 1 215 ? 6.607 -11.861 12.463 1.00 80.00 215 ARG A CA 1
ATOM 1585 C C . ARG A 1 215 ? 7.941 -11.765 11.732 1.00 80.00 215 ARG A C 1
ATOM 1587 O O . ARG A 1 215 ? 8.934 -12.304 12.213 1.00 80.00 215 ARG A O 1
ATOM 1594 N N . PHE A 1 216 ? 7.962 -11.102 10.577 1.00 71.81 216 PHE A N 1
ATOM 1595 C CA . PHE A 1 216 ? 9.225 -10.743 9.948 1.00 71.81 216 PHE A CA 1
ATOM 1596 C C . PHE A 1 216 ? 9.874 -9.684 10.836 1.00 71.81 216 PHE A C 1
ATOM 1598 O O . PHE A 1 216 ? 9.594 -8.489 10.716 1.00 71.81 216 PHE A O 1
ATOM 1605 N N . GLU A 1 217 ? 10.696 -10.123 11.785 1.00 72.94 217 GLU A N 1
ATOM 1606 C CA . GLU A 1 217 ? 11.710 -9.252 12.348 1.00 72.94 217 GLU A CA 1
ATOM 1607 C C . GLU A 1 217 ? 12.621 -8.917 11.183 1.00 72.94 217 GLU A C 1
ATOM 1609 O O . GLU A 1 217 ? 13.445 -9.724 10.756 1.00 72.94 217 GLU A O 1
ATOM 1614 N N . ARG A 1 218 ? 12.394 -7.732 10.598 1.00 61.16 218 ARG A N 1
ATOM 1615 C CA . ARG A 1 218 ? 13.363 -7.102 9.714 1.00 61.16 218 ARG A CA 1
ATOM 1616 C C . ARG A 1 218 ? 14.650 -7.185 10.506 1.00 61.16 218 ARG A C 1
ATOM 1618 O O . ARG A 1 218 ? 14.712 -6.535 11.547 1.00 61.16 218 ARG A O 1
ATOM 1625 N N . ALA A 1 219 ? 15.574 -8.047 10.076 1.00 55.81 219 ALA A N 1
ATOM 1626 C CA . ALA A 1 219 ? 16.887 -8.163 10.669 1.00 55.81 219 ALA A CA 1
ATOM 1627 C C . ALA A 1 219 ? 17.446 -6.750 10.602 1.00 55.81 219 ALA A C 1
ATOM 1629 O O . ALA A 1 219 ? 17.895 -6.284 9.556 1.00 55.81 219 ALA A O 1
ATOM 1630 N N . SER A 1 220 ? 17.251 -5.993 11.682 1.00 55.41 220 SER A N 1
ATOM 1631 C CA . SER A 1 220 ? 17.900 -4.721 11.851 1.00 55.41 220 SER A CA 1
ATOM 1632 C C . SER A 1 220 ? 19.343 -5.130 11.719 1.00 55.41 220 SER A C 1
ATOM 1634 O O . SER A 1 220 ? 19.780 -5.989 12.490 1.00 55.41 220 SER A O 1
ATOM 1636 N N . HIS A 1 221 ? 20.017 -4.607 10.702 1.00 49.25 221 HIS A N 1
ATOM 1637 C CA . HIS A 1 221 ? 21.462 -4.533 10.633 1.00 49.25 221 HIS A CA 1
ATOM 1638 C C . HIS A 1 221 ? 21.920 -3.836 11.925 1.00 49.25 221 HIS A C 1
ATOM 1640 O O . HIS A 1 221 ? 22.240 -2.655 11.955 1.00 49.25 221 HIS A O 1
ATOM 1646 N N . ARG A 1 222 ? 21.847 -4.554 13.046 1.00 49.28 222 ARG A N 1
ATOM 1647 C CA . ARG A 1 222 ? 22.653 -4.328 14.215 1.00 49.28 222 ARG A CA 1
ATOM 1648 C C . ARG A 1 222 ? 24.009 -4.757 13.710 1.00 49.28 222 ARG A C 1
ATOM 1650 O O . ARG A 1 222 ? 24.241 -5.931 13.430 1.00 49.28 222 ARG A O 1
ATOM 1657 N N . SER A 1 223 ? 24.815 -3.743 13.431 1.00 54.44 223 SER A N 1
ATOM 1658 C CA . SER A 1 223 ? 26.141 -3.600 14.015 1.00 54.44 223 SER A CA 1
ATOM 1659 C C . SER A 1 223 ? 26.615 -4.898 14.653 1.00 54.44 223 SER A C 1
ATOM 1661 O O . SER A 1 223 ? 25.956 -5.390 15.573 1.00 54.44 223 SER A O 1
ATOM 1663 N N . ALA A 1 224 ? 27.717 -5.426 14.119 1.00 55.91 224 ALA A N 1
ATOM 1664 C CA . ALA A 1 224 ? 28.430 -6.599 14.600 1.00 55.91 224 ALA A CA 1
ATOM 1665 C C . ALA A 1 224 ? 28.191 -6.851 16.099 1.00 55.91 224 ALA A C 1
ATOM 1667 O O . ALA A 1 224 ? 28.250 -5.888 16.873 1.00 55.91 224 ALA A O 1
ATOM 1668 N N . PRO A 1 225 ? 27.911 -8.105 16.508 1.00 55.62 225 PRO A N 1
ATOM 1669 C CA . PRO A 1 225 ? 27.712 -8.424 17.915 1.00 55.62 225 PRO A CA 1
ATOM 1670 C C . PRO A 1 225 ? 28.832 -7.747 18.712 1.00 55.62 225 PRO A C 1
ATOM 1672 O O . PRO A 1 225 ? 29.995 -7.938 18.344 1.00 55.62 225 PRO A O 1
ATOM 1675 N N . PRO A 1 226 ? 28.529 -6.906 19.724 1.00 58.25 226 PRO A N 1
ATOM 1676 C CA . PRO A 1 226 ? 29.581 -6.393 20.583 1.00 58.25 226 PRO A CA 1
ATOM 1677 C C . PRO A 1 226 ? 30.324 -7.624 21.086 1.00 58.25 226 PRO A C 1
ATOM 1679 O O . PRO A 1 226 ? 29.700 -8.501 21.688 1.00 58.25 226 PRO A O 1
ATOM 1682 N N . MET A 1 227 ? 31.610 -7.743 20.733 1.00 61.75 227 MET A N 1
ATOM 1683 C CA . MET A 1 227 ? 32.445 -8.841 21.200 1.00 61.75 227 MET A CA 1
ATOM 1684 C C . MET A 1 227 ? 32.250 -8.920 22.707 1.00 61.75 227 MET A C 1
ATOM 1686 O O . MET A 1 227 ? 32.521 -7.963 23.434 1.00 61.75 227 MET A O 1
ATOM 1690 N N . ALA A 1 228 ? 31.665 -10.032 23.138 1.00 56.75 228 ALA A N 1
ATOM 1691 C CA . ALA A 1 228 ? 31.298 -10.259 24.512 1.00 56.75 228 ALA A CA 1
ATOM 1692 C C . ALA A 1 228 ? 32.573 -10.254 25.358 1.00 56.75 228 ALA A C 1
ATOM 1694 O O . ALA A 1 228 ? 33.300 -11.243 25.422 1.00 56.75 228 ALA A O 1
ATOM 1695 N N . ALA A 1 229 ? 32.826 -9.133 26.030 1.00 53.38 229 ALA A N 1
ATOM 1696 C CA . ALA A 1 229 ? 33.602 -9.129 27.251 1.00 53.38 229 ALA A CA 1
ATOM 1697 C C . ALA A 1 229 ? 32.824 -9.968 28.269 1.00 53.38 229 ALA A C 1
ATOM 1699 O O . ALA A 1 229 ? 31.708 -9.629 28.672 1.00 53.38 229 ALA A O 1
ATOM 1700 N N . SER A 1 230 ? 33.411 -11.102 28.633 1.00 60.81 230 SER A N 1
ATOM 1701 C CA . SER A 1 230 ? 32.908 -12.024 29.636 1.00 60.81 230 SER A CA 1
ATOM 1702 C C . SER A 1 230 ? 32.644 -11.288 30.955 1.00 60.81 230 SER A C 1
ATOM 1704 O O . SER A 1 230 ? 33.554 -10.828 31.645 1.00 60.81 230 SER A O 1
ATOM 1706 N N . ARG A 1 231 ? 31.374 -11.179 31.353 1.00 53.34 231 ARG A N 1
ATOM 1707 C CA . ARG A 1 231 ? 31.015 -10.838 32.732 1.00 53.34 231 ARG A CA 1
ATOM 1708 C C . ARG A 1 231 ? 30.055 -11.874 33.293 1.00 53.34 231 ARG A C 1
ATOM 1710 O O . ARG A 1 231 ? 29.022 -12.190 32.717 1.00 53.34 231 ARG A O 1
ATOM 1717 N N . ARG A 1 232 ? 30.512 -12.424 34.416 1.00 51.84 232 ARG A N 1
ATOM 1718 C CA . ARG A 1 232 ? 29.965 -13.517 35.219 1.00 51.84 232 ARG A CA 1
ATOM 1719 C C . ARG A 1 232 ? 28.543 -13.238 35.733 1.00 51.84 232 ARG A C 1
ATOM 1721 O O . ARG A 1 232 ? 28.180 -12.073 35.901 1.00 51.84 232 ARG A O 1
ATOM 1728 N N . PRO A 1 233 ? 27.780 -14.293 36.071 1.00 54.41 233 PRO A N 1
ATOM 1729 C CA . PRO A 1 233 ? 26.454 -14.166 36.665 1.00 54.41 233 PRO A CA 1
ATOM 1730 C C . PRO A 1 233 ? 26.536 -13.579 38.082 1.00 54.41 233 PRO A C 1
ATOM 1732 O O . PRO A 1 233 ? 27.293 -14.067 38.922 1.00 54.41 233 PRO A O 1
ATOM 1735 N N . ARG A 1 234 ? 25.732 -12.546 38.360 1.00 50.16 234 ARG A N 1
ATOM 1736 C CA . ARG A 1 234 ? 25.337 -12.172 39.725 1.00 50.16 234 ARG A CA 1
ATOM 1737 C C . ARG A 1 234 ? 23.914 -12.660 39.959 1.00 50.16 234 ARG A C 1
ATOM 1739 O O . ARG A 1 234 ? 23.041 -12.452 39.121 1.00 50.16 234 ARG A O 1
ATOM 1746 N N . SER A 1 235 ? 23.737 -13.345 41.082 1.00 55.47 235 SER A N 1
ATOM 1747 C CA . SER A 1 235 ? 22.487 -13.918 41.556 1.00 55.47 235 SER A CA 1
ATOM 1748 C C . SER A 1 235 ? 21.434 -12.842 41.830 1.00 55.47 235 SER A C 1
ATOM 1750 O O . SER A 1 235 ? 21.736 -11.760 42.334 1.00 55.47 235 SER A O 1
ATOM 1752 N N . CYS A 1 236 ? 20.178 -13.167 41.525 1.00 47.66 236 CYS A N 1
ATOM 1753 C CA . CYS A 1 236 ? 19.014 -12.443 42.014 1.00 47.66 236 CYS A CA 1
ATOM 1754 C C . CYS A 1 236 ? 18.449 -13.194 43.225 1.00 47.66 236 CYS A C 1
ATOM 1756 O O . CYS A 1 236 ? 17.952 -14.308 43.087 1.00 47.66 236 CYS A O 1
ATOM 1758 N N . ALA A 1 237 ? 18.494 -12.558 44.392 1.00 51.00 237 ALA A N 1
ATOM 1759 C CA . ALA A 1 237 ? 17.581 -12.809 45.498 1.00 51.00 237 ALA A CA 1
ATOM 1760 C C . ALA A 1 237 ? 16.793 -11.511 45.712 1.00 51.00 237 ALA A C 1
ATOM 1762 O O . ALA A 1 237 ? 17.395 -10.445 45.819 1.00 51.00 237 ALA A O 1
ATOM 1763 N N . GLY A 1 238 ? 15.462 -11.581 45.723 1.00 46.75 238 GLY A N 1
A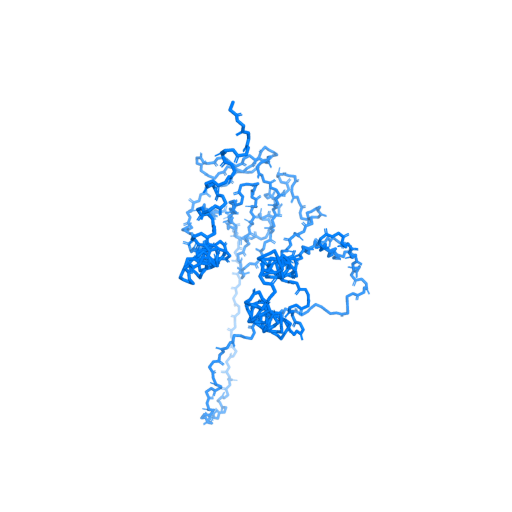TOM 1764 C CA . GLY A 1 238 ? 14.636 -10.394 45.943 1.00 46.75 238 GLY A CA 1
ATOM 1765 C C . GLY A 1 238 ? 13.174 -10.591 45.574 1.00 46.75 238 GLY A C 1
ATOM 1766 O O . GLY A 1 238 ? 12.731 -10.165 44.514 1.00 46.75 238 GLY A O 1
ATOM 1767 N N . ALA A 1 239 ? 12.438 -11.249 46.466 1.00 52.09 239 ALA A N 1
ATOM 1768 C CA . ALA A 1 239 ? 10.982 -11.294 46.481 1.00 52.09 239 ALA A CA 1
ATOM 1769 C C . ALA A 1 239 ? 10.383 -9.924 46.856 1.00 52.09 239 ALA A C 1
ATOM 1771 O O . ALA A 1 239 ? 10.953 -9.222 47.690 1.00 52.09 239 ALA A O 1
ATOM 1772 N N . GLY A 1 240 ? 9.182 -9.593 46.358 1.00 49.50 240 GLY A N 1
ATOM 1773 C CA . GLY A 1 240 ? 8.340 -8.613 47.056 1.00 49.50 240 GLY A CA 1
ATOM 1774 C C . GLY A 1 240 ? 7.263 -7.861 46.265 1.00 49.50 240 GLY A C 1
ATOM 1775 O O . GLY A 1 240 ? 7.540 -6.817 45.699 1.00 49.50 240 GLY A O 1
ATOM 1776 N N . ARG A 1 241 ? 6.017 -8.329 46.443 1.00 45.22 241 ARG A N 1
ATOM 1777 C CA . ARG A 1 241 ? 4.748 -7.574 46.622 1.00 45.22 241 ARG A CA 1
ATOM 1778 C C . ARG A 1 241 ? 4.043 -6.889 45.427 1.00 45.22 241 ARG A C 1
ATOM 1780 O O . ARG A 1 241 ? 4.548 -5.982 44.783 1.00 45.22 241 ARG A O 1
ATOM 1787 N N . ARG A 1 242 ? 2.766 -7.287 45.267 1.00 50.88 242 ARG A N 1
ATOM 1788 C CA . ARG A 1 242 ? 1.627 -6.532 44.685 1.00 50.88 242 ARG A CA 1
ATOM 1789 C C . ARG A 1 242 ? 1.119 -5.484 45.705 1.00 50.88 242 ARG A C 1
ATOM 1791 O O . ARG A 1 242 ? 1.363 -5.700 46.895 1.00 50.88 242 ARG A O 1
ATOM 1798 N N . PRO A 1 243 ? 0.389 -4.413 45.309 1.00 58.12 243 PRO A N 1
ATOM 1799 C CA . PRO A 1 243 ? -1.088 -4.495 45.200 1.00 58.12 243 PRO A CA 1
ATOM 1800 C C . PRO A 1 243 ? -1.713 -3.566 44.109 1.00 58.12 243 PRO A C 1
ATOM 1802 O O . PRO A 1 243 ? -1.087 -2.633 43.631 1.00 58.12 243 PRO A O 1
ATOM 1805 N N . SER A 1 244 ? -2.879 -3.931 43.553 1.00 48.62 244 SER A N 1
ATOM 1806 C CA . SER A 1 244 ? -4.208 -3.307 43.788 1.00 48.62 244 SER A CA 1
ATOM 1807 C C . SER A 1 244 ? -4.602 -2.146 42.854 1.00 48.62 244 SER A C 1
ATOM 1809 O O . SER A 1 244 ? -4.167 -1.019 43.040 1.00 48.62 244 SER A O 1
ATOM 1811 N N . GLY A 1 245 ? -5.543 -2.448 41.947 1.00 49.94 245 GLY A N 1
ATOM 1812 C CA . GLY A 1 245 ? -6.789 -1.699 41.703 1.00 49.94 245 GLY A CA 1
ATOM 1813 C C . GLY A 1 245 ? -6.740 -0.261 41.169 1.00 49.94 245 GLY A C 1
ATOM 1814 O O . GLY A 1 245 ? -6.443 0.668 41.909 1.00 49.94 245 GLY A O 1
ATOM 1815 N N . SER A 1 246 ? -7.247 -0.053 39.947 1.00 41.94 246 SER A N 1
ATOM 1816 C CA . SER A 1 246 ? -7.828 1.236 39.541 1.00 41.94 246 SER A CA 1
ATOM 1817 C C . SER A 1 246 ? -8.949 1.071 38.499 1.00 41.94 246 SER A C 1
ATOM 1819 O O . SER A 1 246 ? -8.810 0.378 37.493 1.00 41.94 246 SER A O 1
ATOM 1821 N N . ARG A 1 247 ? -10.098 1.706 38.777 1.00 51.00 247 ARG A N 1
ATOM 1822 C CA . ARG A 1 247 ? -11.141 2.061 37.797 1.00 51.00 247 ARG A CA 1
ATOM 1823 C C . ARG A 1 247 ? -10.639 3.267 36.997 1.00 51.00 247 ARG A C 1
ATOM 1825 O O . ARG A 1 247 ? -10.087 4.179 37.607 1.00 51.00 247 ARG A O 1
ATOM 1832 N N . ILE A 1 248 ? -10.870 3.318 35.681 1.00 44.19 248 ILE A N 1
ATOM 1833 C CA . ILE A 1 248 ? -10.511 4.481 34.850 1.00 44.19 248 ILE A CA 1
ATOM 1834 C C . ILE A 1 248 ? -11.682 4.869 33.940 1.00 44.19 248 ILE A C 1
ATOM 1836 O O . ILE A 1 248 ? -12.169 4.064 33.151 1.00 44.19 248 ILE A O 1
ATOM 1840 N N . SER A 1 249 ? -12.109 6.130 34.054 1.00 49.78 249 SER A N 1
ATOM 1841 C CA . SER A 1 249 ? -12.911 6.837 33.056 1.00 49.78 249 SER A CA 1
ATOM 1842 C C . SER A 1 249 ? -11.989 7.362 31.951 1.00 49.78 249 SER A C 1
ATOM 1844 O O . SER A 1 249 ? -11.025 8.069 32.254 1.00 49.78 249 SER A O 1
ATOM 1846 N N . ALA A 1 250 ? -12.279 7.063 30.686 1.00 39.78 250 ALA A N 1
ATOM 1847 C CA . ALA A 1 250 ? -11.478 7.519 29.553 1.00 39.78 250 ALA A CA 1
ATOM 1848 C C . ALA A 1 250 ? -11.745 9.007 29.252 1.00 39.78 250 ALA A C 1
ATOM 1850 O O . ALA A 1 250 ? -12.766 9.370 28.671 1.00 39.78 250 ALA A O 1
ATOM 1851 N N . ARG A 1 251 ? -10.818 9.883 29.655 1.00 52.34 251 ARG A N 1
ATOM 1852 C CA . ARG A 1 251 ? -10.669 11.240 29.107 1.00 52.34 251 ARG A CA 1
ATOM 1853 C C . ARG A 1 251 ? -9.382 11.285 28.280 1.00 52.34 251 ARG A C 1
ATOM 1855 O O . ARG A 1 251 ? -8.353 10.790 28.726 1.00 52.34 251 ARG A O 1
ATOM 1862 N N . SER A 1 252 ? -9.459 11.951 27.128 1.00 46.47 252 SER A N 1
ATOM 1863 C CA . SER A 1 252 ? -8.402 12.242 26.138 1.00 46.47 252 SER A CA 1
ATOM 1864 C C . SER A 1 252 ? -8.081 11.135 25.117 1.00 46.47 252 SER A C 1
ATOM 1866 O O . SER A 1 252 ? -7.294 10.222 25.355 1.00 46.47 252 SER A O 1
ATOM 1868 N N . ALA A 1 253 ? -8.668 11.270 23.925 1.00 50.50 253 ALA A N 1
ATOM 1869 C CA . ALA A 1 253 ? -8.181 10.644 22.700 1.00 50.50 253 ALA A CA 1
ATOM 1870 C C . ALA A 1 253 ? -7.338 11.666 21.913 1.00 50.50 253 ALA A C 1
ATOM 1872 O O . ALA A 1 253 ? -7.532 12.877 22.038 1.00 50.50 253 ALA A O 1
ATOM 1873 N N . TRP A 1 254 ? -6.372 11.189 21.128 1.00 52.06 254 TRP A N 1
ATOM 1874 C CA . TRP A 1 254 ? -5.470 12.038 20.342 1.00 52.06 254 TRP A CA 1
ATOM 1875 C C . TRP A 1 254 ? -5.735 11.799 18.855 1.00 52.06 254 TRP A C 1
ATOM 1877 O O . TRP A 1 254 ? -5.685 10.653 18.397 1.00 52.06 254 TRP A O 1
ATOM 1887 N N . ALA A 1 255 ? -5.989 12.857 18.085 1.00 45.84 255 ALA A N 1
ATOM 1888 C CA . ALA A 1 255 ? -6.161 12.766 16.639 1.00 45.84 255 ALA A CA 1
ATOM 1889 C C . ALA A 1 255 ? -4.884 13.228 15.923 1.00 45.84 255 ALA A C 1
ATOM 1891 O O . ALA A 1 255 ? -4.345 14.300 16.186 1.00 45.84 255 ALA A O 1
ATOM 1892 N N . ARG A 1 256 ? -4.378 12.423 14.984 1.00 49.12 256 ARG A N 1
ATOM 1893 C CA . ARG A 1 256 ? -3.332 12.877 14.056 1.00 49.12 256 ARG A CA 1
ATOM 1894 C C . ARG A 1 256 ? -3.953 13.335 12.758 1.00 49.12 256 ARG A C 1
ATOM 1896 O O . ARG A 1 256 ? -4.806 12.637 12.219 1.00 49.12 256 ARG A O 1
ATOM 1903 N N . THR A 1 257 ? -3.449 14.436 12.220 1.00 49.94 257 THR A N 1
ATOM 1904 C CA . THR A 1 257 ? -3.757 14.899 10.863 1.00 49.94 257 THR A CA 1
ATOM 1905 C C . THR A 1 257 ? -2.508 14.831 10.007 1.00 49.94 257 THR A C 1
ATOM 1907 O O . THR A 1 257 ? -1.478 15.343 10.483 1.00 49.94 257 THR A O 1
#

Organism: Sorangium cellulosum (NCBI:txid56)

Foldseek 3Di:
DDPVVVVVVVVVVVVVLVPPPVNVVVVVVVVVVVVCVVPPPCVVPDFDWAWFDWDAAQQAIDTHPDTDGLQQFPAWDWDDDPQWIWIWTAGPVRDIKIWIHRHPVVVQVRCVRNVNHPQPGWDKDWDWPPVCVVQVVPVLVVLVVVLVVCLVVLVVVCVVPVDVPSNPPVNVVSVVVSCLNRDTWMWTQHPQFIWIGHDHDIDTDGPVNDPDDDDPPVPPPPDDDPPDPDDDDDDDDDDDDDDDDDDDDDDIIIITD